Protein AF-A0A553NCR7-F1 (afdb_monomer)

Mean predicted aligned error: 20.55 Å

Solvent-accessible surface area (backbone atoms only — not comparable to full-atom values): 18191 Å² total; per-residue (Å²): 134,81,72,68,67,73,60,55,67,66,59,50,31,53,51,47,42,66,76,36,80,92,49,88,59,53,68,59,58,48,68,60,38,48,31,70,62,47,45,53,48,54,52,53,54,40,43,76,71,70,46,59,83,68,54,51,49,57,71,64,75,78,46,48,85,83,62,73,80,59,93,59,63,79,78,42,62,89,47,40,44,54,55,36,50,43,54,49,50,33,53,48,48,53,66,78,42,71,88,56,87,77,77,71,53,68,53,63,39,67,62,35,46,34,73,57,52,46,38,55,51,25,40,54,50,53,52,51,51,53,52,56,73,44,40,63,61,52,48,52,53,50,51,51,52,49,54,51,51,50,51,52,51,52,52,50,53,50,52,51,50,51,52,52,53,51,53,51,53,52,52,52,50,53,51,50,51,52,52,52,58,56,49,72,72,39,76,75,44,61,58,54,49,50,53,51,50,51,53,47,46,54,54,48,51,54,47,50,52,50,51,51,51,49,51,49,52,50,50,54,47,51,50,51,50,48,51,49,50,54,50,49,58,54,47,60,70,53,61,79,72,68,76,79,60,65,64,50,52,55,48,49,52,50,55,46,50,52,50,49,49,52,50,51,50,50,50,50,52,51,50,49,51,51,51,52,50,52,52,51,53,49,50,50,51,52,51,50,52,52,50,51,52,52,51,52,54,51,55,52,50,53,51,53,50,50,51,51,52,50,52,53,50,51,54,50,52,52,52,53,52,50,55,54,61,75,72,111

Foldseek 3Di:
DDQLDFDDLVVLQVVLCVQVVPDHDDSCCLQPNALVSLLVSLLSLLVVVVDDPCLQPQPDVVQPPPRPVDPCVVVCNVPRSLVSSQVSLQVVCCVLPPPDPDGGDSCCRHPNDSVNSSSSSSSSVVSVVVVVVCVVVVVVVVVVVVVVVVVVVVVVVVVVVVVVVVVVVVVVVVVVVVVVVVLVPDPVVVVVVVVVVVVVVVVVVVVVVVVVVVVVVVVVVVVVVVVVVVVVVVVVVVVVPDDPPVVVVVVVVVVVVVVVVVVVVVVVVVVVVVVVVVVVVVVVVVVVVVVVVVVVVVVVVVVVVVVVVVVVVVVVVVVVVVVVVVVD

Secondary structure (DSSP, 8-state):
-PPPPPPPHHHHHHHHHHH-TT----HHHHHS--HHHHHHHHHHHHHHTT--GGGGS-THHHHHHHHS--S-GGGTHHHHHHHHHHHHHHHHHHHHSTT-S----THHHHS--HHHHHHHHHHHHHHHHHHHHTHHHHHHHHHHHHHHHHHHHHHHHHHHHHHHHHHHHHHHHHHHHHHHHHHTTSTTHHHHHHHHHHHHHHHHHHHHHHHHHHHHHHHHHHHHHHHHHHHHHHHHHHHTSS-SSHHHHHHHHHHHHHHHHHHHHHHHHHHHHHHHHHHHHHHHHHHHHHHHHHHHHHHHHHHHHHHHHHHHHHHHHHHHHHHHHTT-

InterPro domains:
  IPR005549 Kinetochore protein Nuf2, N-terminal [PF03800] (3-128)
  IPR038275 Nuf2, N-terminal domain superfamily [G3DSA:1.10.418.60] (2-166)

Structure (mmCIF, N/CA/C/O backbone):
data_AF-A0A553NCR7-F1
#
_entry.id   AF-A0A553NCR7-F1
#
loop_
_atom_site.group_PDB
_atom_site.id
_atom_site.type_symbol
_atom_site.label_atom_id
_atom_site.label_alt_id
_atom_site.label_comp_id
_atom_site.label_asym_id
_atom_site.label_entity_id
_atom_site.label_seq_id
_atom_site.pdbx_PDB_ins_code
_atom_site.Cartn_x
_atom_site.Cartn_y
_atom_site.Cartn_z
_atom_site.occupancy
_atom_site.B_iso_or_equiv
_atom_site.auth_seq_id
_atom_site.auth_comp_id
_atom_site.auth_asym_id
_atom_site.auth_atom_id
_atom_site.pdbx_PDB_model_num
ATOM 1 N N . MET A 1 1 ? 28.490 -11.401 -6.587 1.00 46.72 1 MET A N 1
ATOM 2 C CA . MET A 1 1 ? 27.658 -10.185 -6.481 1.00 46.72 1 MET A CA 1
ATOM 3 C C . MET A 1 1 ? 26.894 -10.101 -7.778 1.00 46.72 1 MET A C 1
ATOM 5 O O . MET A 1 1 ? 27.532 -9.953 -8.812 1.00 46.72 1 MET A O 1
ATOM 9 N N . GLU A 1 2 ? 25.599 -10.388 -7.722 1.00 52.03 2 GLU A N 1
ATOM 10 C CA . GLU A 1 2 ? 24.787 -10.710 -8.896 1.00 52.03 2 GLU A CA 1
ATOM 11 C C . GLU A 1 2 ? 24.479 -9.454 -9.712 1.00 52.03 2 GLU A C 1
ATOM 13 O O . GLU A 1 2 ? 23.977 -8.458 -9.193 1.00 52.03 2 GLU A O 1
ATOM 18 N N . GLU A 1 3 ? 24.838 -9.495 -10.994 1.00 66.19 3 GLU A N 1
ATOM 19 C CA . GLU A 1 3 ? 24.360 -8.532 -11.981 1.00 66.19 3 GLU A CA 1
ATOM 20 C C . GLU A 1 3 ? 22.839 -8.668 -12.113 1.00 66.19 3 GLU A C 1
ATOM 22 O O . GLU A 1 3 ? 22.298 -9.768 -11.990 1.00 66.19 3 GLU A O 1
ATOM 27 N N . VAL A 1 4 ? 22.144 -7.556 -12.378 1.00 69.62 4 VAL A N 1
ATOM 28 C CA . VAL A 1 4 ? 20.701 -7.571 -12.658 1.00 69.62 4 VAL A CA 1
ATOM 29 C C . VAL A 1 4 ? 20.426 -8.598 -13.769 1.00 69.62 4 VAL A C 1
ATOM 31 O O . VAL A 1 4 ? 20.990 -8.441 -14.858 1.00 69.62 4 VAL A O 1
ATOM 34 N N . PRO A 1 5 ? 19.593 -9.633 -13.529 1.00 78.38 5 PRO A N 1
ATOM 35 C CA . PRO A 1 5 ? 19.350 -10.682 -14.510 1.00 78.38 5 PRO A CA 1
ATOM 36 C C . PRO A 1 5 ? 18.798 -10.086 -15.802 1.00 78.38 5 PRO A C 1
ATOM 38 O O . PRO A 1 5 ? 17.763 -9.416 -15.787 1.00 78.38 5 PRO A O 1
ATOM 41 N N . LEU A 1 6 ? 19.493 -10.316 -16.915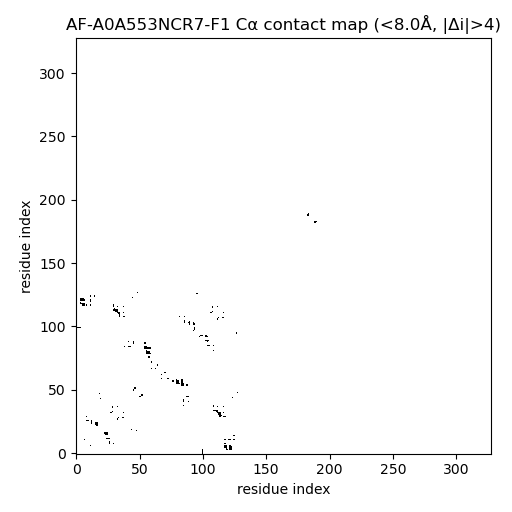 1.00 86.75 6 LEU A N 1
ATOM 42 C CA . LEU A 1 6 ? 19.081 -9.798 -18.212 1.00 86.75 6 LEU A CA 1
ATOM 43 C C . LEU A 1 6 ? 17.925 -10.637 -18.762 1.00 86.75 6 LEU A C 1
ATOM 45 O O . LEU A 1 6 ? 18.052 -11.848 -18.939 1.00 86.75 6 LEU A O 1
ATOM 49 N N . VAL A 1 7 ? 16.813 -9.975 -19.060 1.00 90.31 7 VAL A N 1
ATOM 50 C CA . VAL A 1 7 ? 15.615 -10.602 -19.619 1.00 90.31 7 VAL A CA 1
ATOM 51 C C . VAL A 1 7 ? 15.665 -10.539 -21.151 1.00 90.31 7 VAL A C 1
ATOM 53 O O . VAL A 1 7 ? 16.300 -9.653 -21.735 1.00 90.31 7 VAL A O 1
ATOM 56 N N . SER A 1 8 ? 15.027 -11.496 -21.832 1.00 94.38 8 SER A N 1
ATOM 57 C CA . SER A 1 8 ? 14.973 -11.481 -23.296 1.00 94.38 8 SER A CA 1
ATOM 58 C C . SER A 1 8 ? 14.207 -10.249 -23.799 1.00 94.38 8 SER A C 1
ATOM 60 O O . SER A 1 8 ? 13.255 -9.794 -23.168 1.00 94.38 8 SER A O 1
ATOM 62 N N . ILE A 1 9 ? 14.587 -9.707 -24.964 1.00 93.94 9 ILE A N 1
ATOM 63 C CA . ILE A 1 9 ? 13.899 -8.535 -25.543 1.00 93.94 9 ILE A CA 1
ATOM 64 C C . ILE A 1 9 ? 12.400 -8.796 -25.711 1.00 93.94 9 ILE A C 1
ATOM 66 O O . ILE A 1 9 ? 11.599 -7.899 -25.482 1.00 93.94 9 ILE A O 1
ATOM 70 N N . ASN A 1 10 ? 12.020 -10.008 -26.122 1.00 95.12 10 ASN A N 1
ATOM 71 C CA . ASN A 1 10 ? 10.618 -10.344 -26.358 1.00 95.12 10 ASN A CA 1
ATOM 72 C C . ASN A 1 10 ? 9.810 -10.275 -25.063 1.00 95.12 10 ASN A C 1
ATOM 74 O O . ASN A 1 10 ? 8.709 -9.736 -25.073 1.00 95.12 10 ASN A O 1
ATOM 78 N N . ASP A 1 11 ? 10.378 -10.766 -23.964 1.00 94.62 11 ASP A N 1
ATOM 79 C CA . ASP A 1 11 ? 9.707 -10.759 -22.666 1.00 94.62 11 ASP A CA 1
ATOM 80 C C . ASP A 1 11 ? 9.659 -9.350 -22.072 1.00 94.62 11 ASP A C 1
ATOM 82 O O . ASP A 1 11 ? 8.681 -9.005 -21.417 1.00 94.62 11 ASP A O 1
ATOM 86 N N . ILE A 1 12 ? 10.683 -8.519 -22.320 1.00 95.19 12 ILE A N 1
ATOM 87 C CA . ILE A 1 12 ? 10.642 -7.097 -21.959 1.00 95.19 12 ILE A CA 1
ATOM 88 C C . ILE A 1 12 ? 9.512 -6.406 -22.722 1.00 95.19 12 ILE A C 1
ATOM 90 O O . ILE A 1 12 ? 8.704 -5.725 -22.111 1.00 95.19 12 ILE A O 1
ATOM 94 N N . VAL A 1 13 ? 9.423 -6.594 -24.040 1.00 95.25 13 VAL A N 1
ATOM 95 C CA . VAL A 1 13 ? 8.367 -5.977 -24.857 1.00 95.25 13 VAL A CA 1
ATOM 96 C C . VAL A 1 13 ? 6.978 -6.455 -24.435 1.00 95.25 13 VAL A C 1
ATOM 98 O O . VAL A 1 13 ? 6.070 -5.638 -24.325 1.00 95.25 13 VAL A O 1
ATOM 101 N N . GLY A 1 14 ? 6.814 -7.756 -24.180 1.00 94.38 14 GLY A N 1
ATOM 102 C CA . GLY A 1 14 ? 5.560 -8.310 -23.668 1.00 94.38 14 GLY A CA 1
ATOM 103 C C . GLY A 1 14 ? 5.160 -7.666 -22.345 1.00 94.38 14 GLY A C 1
ATOM 104 O O . GLY A 1 14 ? 4.044 -7.181 -22.228 1.00 94.38 14 GLY A O 1
ATOM 105 N N . PHE A 1 15 ? 6.106 -7.572 -21.407 1.00 94.88 15 PHE A N 1
ATOM 106 C CA . PHE A 1 15 ? 5.912 -6.890 -20.130 1.00 94.88 15 PHE A CA 1
ATOM 107 C C . PHE A 1 15 ? 5.515 -5.420 -20.306 1.00 94.88 15 PHE A C 1
ATOM 109 O O . PHE A 1 15 ? 4.521 -4.995 -19.734 1.00 94.88 15 PHE A O 1
ATOM 116 N N . LEU A 1 16 ? 6.254 -4.647 -21.107 1.00 95.25 16 LEU A N 1
ATOM 117 C CA . LEU A 1 16 ? 5.972 -3.221 -21.292 1.00 95.25 16 LEU A CA 1
ATOM 118 C C . LEU A 1 16 ? 4.576 -2.982 -21.868 1.00 95.25 16 LEU A C 1
ATOM 120 O O . LEU A 1 16 ? 3.879 -2.100 -21.391 1.00 95.25 16 LEU A O 1
ATOM 124 N N . ASN A 1 17 ? 4.157 -3.788 -22.845 1.00 94.12 17 ASN A N 1
ATOM 125 C CA . ASN A 1 17 ? 2.828 -3.673 -23.449 1.00 94.12 17 ASN A CA 1
ATOM 126 C C . ASN A 1 17 ? 1.697 -4.175 -22.543 1.00 94.12 17 ASN A C 1
ATOM 128 O O . ASN A 1 17 ? 0.544 -3.839 -22.781 1.00 94.12 17 ASN A O 1
ATOM 132 N N . GLU A 1 18 ? 2.008 -5.008 -21.550 1.00 91.88 18 GLU A N 1
ATOM 133 C CA . GLU A 1 18 ? 1.042 -5.460 -20.549 1.00 91.88 18 GLU A CA 1
ATOM 134 C C . GLU A 1 18 ? 0.767 -4.366 -19.516 1.00 91.88 18 GLU A C 1
ATOM 136 O O . GLU A 1 18 ? -0.384 -4.153 -19.158 1.00 91.88 18 GLU A O 1
ATOM 141 N N . ILE A 1 19 ? 1.808 -3.668 -19.050 1.00 91.69 19 ILE A N 1
ATOM 142 C CA . ILE A 1 19 ? 1.660 -2.684 -17.967 1.00 91.69 19 ILE A CA 1
ATOM 143 C C . ILE A 1 19 ? 1.441 -1.249 -18.461 1.00 91.69 19 ILE A C 1
ATOM 145 O O . ILE A 1 19 ? 0.921 -0.428 -17.717 1.00 91.69 19 ILE A O 1
ATOM 149 N N . LEU A 1 20 ? 1.840 -0.920 -19.694 1.00 90.19 20 LEU A N 1
ATOM 150 C CA . LEU A 1 20 ? 1.666 0.410 -20.286 1.00 90.19 20 LEU A CA 1
ATOM 151 C C . LEU A 1 20 ? 0.566 0.364 -21.353 1.00 90.19 20 LEU A C 1
ATOM 153 O O . LEU A 1 20 ? 0.846 0.482 -22.543 1.00 90.19 20 LEU A O 1
ATOM 157 N N . GLU A 1 21 ? -0.687 0.184 -20.926 1.00 80.44 21 GLU A N 1
ATOM 158 C CA . GLU A 1 21 ? -1.840 -0.054 -21.817 1.00 80.44 21 GLU A CA 1
ATOM 159 C C . GLU A 1 21 ? -2.020 1.018 -22.914 1.00 80.44 21 GLU A C 1
ATOM 161 O O . GLU A 1 21 ? -2.457 0.708 -24.024 1.00 80.44 21 GLU A O 1
ATOM 166 N N . ASP A 1 22 ? -1.629 2.264 -22.632 1.00 83.75 22 ASP A N 1
ATOM 167 C CA . ASP A 1 22 ? -1.772 3.402 -23.549 1.00 83.75 22 ASP A CA 1
ATOM 168 C C . ASP A 1 22 ? -0.613 3.556 -24.554 1.00 83.75 22 ASP A C 1
ATOM 170 O O . ASP A 1 22 ? -0.695 4.370 -25.475 1.00 83.75 22 ASP A O 1
ATOM 174 N N . GLU A 1 23 ? 0.486 2.811 -24.395 1.00 84.69 23 GLU A N 1
ATOM 175 C CA . GLU A 1 23 ? 1.726 3.013 -25.152 1.00 84.69 23 GLU A CA 1
ATOM 176 C C . GLU A 1 23 ? 2.325 1.694 -25.642 1.00 84.69 23 GLU A C 1
ATOM 178 O O . GLU A 1 23 ? 2.887 0.910 -24.880 1.00 84.69 23 GLU A O 1
ATOM 183 N N . SER A 1 24 ? 2.304 1.472 -26.958 1.00 89.12 24 SER A N 1
ATOM 184 C CA . SER A 1 24 ? 2.892 0.263 -27.536 1.00 89.12 24 SER A CA 1
ATOM 185 C C . SER A 1 24 ? 4.411 0.383 -27.681 1.00 89.12 24 SER A C 1
ATOM 187 O O . SER A 1 24 ? 4.909 1.225 -28.431 1.00 89.12 24 SER A O 1
ATOM 189 N N . PHE A 1 25 ? 5.162 -0.499 -27.034 1.00 92.62 25 PHE A N 1
ATOM 190 C CA . PHE A 1 25 ? 6.598 -0.666 -27.217 1.00 92.62 25 PHE A CA 1
ATOM 191 C C . PHE A 1 25 ? 6.909 -1.803 -28.185 1.00 92.62 25 PHE A C 1
ATOM 193 O O . PHE A 1 25 ? 6.337 -2.895 -28.148 1.00 92.62 25 PHE A O 1
ATOM 200 N N . SER A 1 26 ? 7.868 -1.543 -29.062 1.00 93.88 26 SER A N 1
ATOM 201 C CA . SER A 1 26 ? 8.374 -2.476 -30.056 1.00 93.88 26 SER A CA 1
ATOM 202 C C . SER A 1 26 ? 9.777 -2.961 -29.689 1.00 93.88 26 SER A C 1
ATOM 204 O O . SER A 1 26 ? 10.483 -2.382 -28.862 1.00 93.88 26 SER A O 1
ATOM 206 N N . LYS A 1 27 ? 10.243 -4.024 -30.354 1.00 95.19 27 LYS A N 1
ATOM 207 C CA . LYS A 1 27 ? 11.635 -4.482 -30.195 1.00 95.19 27 LYS A CA 1
ATOM 208 C C . LYS A 1 27 ? 12.631 -3.413 -30.647 1.00 95.19 27 LYS A C 1
ATOM 210 O O . LYS A 1 27 ? 13.703 -3.308 -30.056 1.00 95.19 27 LYS A O 1
ATOM 215 N N . THR A 1 28 ? 12.271 -2.636 -31.670 1.00 94.62 28 THR A N 1
ATOM 216 C CA . THR A 1 28 ? 13.109 -1.571 -32.229 1.00 94.62 28 THR A CA 1
ATOM 217 C C . THR A 1 28 ? 13.384 -0.466 -31.221 1.00 94.62 28 THR A C 1
ATOM 219 O O . THR A 1 28 ? 14.522 -0.014 -31.149 1.00 94.62 28 THR A O 1
ATOM 222 N N . ASP A 1 29 ? 12.419 -0.144 -30.357 1.00 94.44 29 ASP A N 1
ATOM 223 C CA . ASP A 1 29 ? 12.589 0.862 -29.297 1.00 94.44 29 ASP A CA 1
ATOM 224 C C . ASP A 1 29 ? 13.657 0.466 -28.264 1.00 94.44 29 ASP A C 1
ATOM 226 O O . ASP A 1 29 ? 14.226 1.317 -27.590 1.00 94.44 29 ASP A O 1
ATOM 230 N N . LEU A 1 30 ? 13.964 -0.831 -28.148 1.00 94.62 30 LEU A N 1
ATOM 231 C CA . LEU A 1 30 ? 14.970 -1.359 -27.221 1.00 94.62 30 LEU A CA 1
ATOM 232 C C . LEU A 1 30 ? 16.285 -1.739 -27.914 1.00 94.62 30 LEU A C 1
ATOM 234 O O . LEU A 1 30 ? 17.332 -1.794 -27.264 1.00 94.62 30 LEU A O 1
ATOM 238 N N . THR A 1 31 ? 16.263 -2.041 -29.216 1.00 95.12 31 THR A N 1
ATOM 239 C CA . THR A 1 31 ? 17.480 -2.310 -30.007 1.00 95.12 31 THR A CA 1
ATOM 240 C C . THR A 1 31 ? 18.119 -1.042 -30.560 1.00 95.12 31 THR A C 1
ATOM 242 O O . THR A 1 31 ? 19.326 -1.017 -30.785 1.00 95.12 31 THR A O 1
ATOM 245 N N . SER A 1 32 ? 17.324 0.005 -30.761 1.00 95.81 32 SER A N 1
ATOM 246 C CA . SER A 1 32 ? 17.738 1.306 -31.287 1.00 95.81 32 SER A CA 1
ATOM 247 C C . SER A 1 32 ? 17.007 2.415 -30.521 1.00 95.81 32 SER A C 1
ATOM 249 O O . SER A 1 32 ? 16.154 3.093 -31.092 1.00 95.81 32 SER A O 1
ATOM 251 N N . PRO A 1 33 ? 17.283 2.551 -29.212 1.00 96.19 33 PRO A N 1
ATOM 252 C CA . PRO A 1 33 ? 16.551 3.472 -28.354 1.00 96.19 33 PRO A CA 1
ATOM 253 C C . PRO A 1 33 ? 16.781 4.932 -28.753 1.00 96.19 33 PRO A C 1
ATOM 255 O O . PRO A 1 33 ? 17.906 5.344 -29.031 1.00 96.19 33 PRO A O 1
ATOM 258 N N . THR A 1 34 ? 15.711 5.724 -28.734 1.00 96.25 34 THR A N 1
ATOM 259 C CA . THR A 1 34 ? 15.776 7.185 -28.846 1.00 96.25 34 THR A CA 1
ATOM 260 C C . THR A 1 34 ? 15.591 7.815 -27.469 1.00 96.25 34 THR A C 1
ATOM 262 O O . THR A 1 34 ? 14.897 7.259 -26.615 1.00 96.25 34 THR A O 1
ATOM 265 N N . ALA A 1 35 ? 16.203 8.980 -27.248 1.00 94.19 35 ALA A N 1
ATOM 266 C CA . ALA A 1 35 ? 16.133 9.698 -25.975 1.00 94.19 35 ALA A CA 1
ATOM 267 C C . ALA A 1 35 ? 14.681 9.921 -25.520 1.00 94.19 35 ALA A C 1
ATOM 269 O O . ALA A 1 35 ? 14.298 9.502 -24.433 1.00 94.19 35 ALA A O 1
ATOM 270 N N . GLU A 1 36 ? 13.850 10.476 -26.405 1.00 93.00 36 GLU A N 1
ATOM 271 C CA . GLU A 1 36 ? 12.426 10.735 -26.161 1.00 93.00 36 GLU A CA 1
ATOM 272 C C . GLU A 1 36 ? 11.671 9.467 -25.734 1.00 93.00 36 GLU A C 1
ATOM 274 O O . GLU A 1 36 ? 10.974 9.457 -24.716 1.00 93.00 36 GLU A O 1
ATOM 279 N N . ARG A 1 37 ? 11.864 8.355 -26.460 1.00 94.25 37 ARG A N 1
ATOM 280 C CA . ARG A 1 37 ? 11.153 7.103 -26.172 1.00 94.25 37 ARG A CA 1
ATOM 281 C C . ARG A 1 37 ? 11.576 6.503 -24.834 1.00 94.25 37 ARG A C 1
ATOM 283 O O . ARG A 1 37 ? 10.733 5.980 -24.107 1.00 94.25 37 ARG A O 1
ATOM 290 N N . ILE A 1 38 ? 12.862 6.581 -24.494 1.00 95.44 38 ILE A N 1
ATOM 291 C CA . ILE A 1 38 ? 13.399 6.029 -23.245 1.00 95.44 38 ILE A CA 1
ATOM 292 C C . ILE A 1 38 ? 13.062 6.893 -22.031 1.00 95.44 38 ILE A C 1
ATOM 294 O O . ILE A 1 38 ? 12.751 6.352 -20.970 1.00 95.44 38 ILE A O 1
ATOM 298 N N . GLN A 1 39 ? 13.052 8.216 -22.176 1.00 93.62 39 GLN A N 1
ATOM 299 C CA . GLN A 1 39 ? 12.597 9.115 -21.117 1.00 93.62 39 GLN A CA 1
ATOM 300 C C . GLN A 1 39 ? 11.127 8.860 -20.779 1.00 93.62 39 GLN A C 1
ATOM 302 O O . GLN A 1 39 ? 10.791 8.663 -19.611 1.00 93.62 39 GLN A O 1
ATOM 307 N N . MET A 1 40 ? 10.270 8.760 -21.801 1.00 92.44 40 MET A N 1
ATOM 308 C CA . MET A 1 40 ? 8.860 8.417 -21.623 1.00 92.44 40 MET A CA 1
ATOM 309 C C . MET A 1 40 ? 8.691 7.046 -20.955 1.00 92.44 40 MET A C 1
ATOM 311 O O . MET A 1 40 ? 7.907 6.911 -20.017 1.00 92.44 40 MET A O 1
ATOM 315 N N . LEU A 1 41 ? 9.456 6.042 -21.398 1.00 95.31 41 LEU A N 1
ATOM 316 C CA . LEU A 1 41 ? 9.445 4.699 -20.820 1.00 95.31 41 LEU A CA 1
ATOM 317 C C . LEU A 1 41 ? 9.754 4.717 -19.320 1.00 95.31 41 LEU A C 1
ATOM 319 O O . LEU A 1 41 ? 8.981 4.180 -18.529 1.00 95.31 41 LEU A O 1
ATOM 323 N N . TYR A 1 42 ? 10.871 5.327 -18.916 1.00 95.12 42 TYR A N 1
ATOM 324 C CA . TYR A 1 42 ? 11.250 5.362 -17.504 1.00 95.12 42 TYR A CA 1
ATOM 325 C C . TYR A 1 42 ? 10.270 6.169 -16.665 1.00 95.12 42 TYR A C 1
ATOM 327 O O . TYR A 1 42 ? 9.934 5.743 -15.564 1.00 95.12 42 TYR A O 1
ATOM 335 N N . PHE A 1 43 ? 9.772 7.291 -17.185 1.00 92.94 43 PHE A N 1
ATOM 336 C CA . PHE A 1 43 ? 8.753 8.069 -16.496 1.00 92.94 43 PHE A CA 1
ATOM 337 C C . PHE A 1 43 ? 7.496 7.232 -16.228 1.00 92.94 43 PHE A C 1
ATOM 339 O O . PHE A 1 43 ? 7.050 7.146 -15.086 1.00 92.94 43 PHE A O 1
ATOM 346 N N . LYS A 1 44 ? 6.970 6.548 -17.250 1.00 92.50 44 LYS A N 1
ATOM 347 C CA . LYS A 1 44 ? 5.787 5.688 -17.120 1.00 92.50 44 LYS A CA 1
ATOM 348 C C . LYS A 1 44 ? 6.016 4.530 -16.148 1.00 92.50 44 LYS A C 1
ATOM 350 O O . LYS A 1 44 ? 5.188 4.305 -15.276 1.00 92.50 44 LYS A O 1
ATOM 355 N N . LEU A 1 45 ? 7.164 3.857 -16.226 1.00 94.06 45 LEU A N 1
ATOM 356 C CA . LEU A 1 45 ? 7.516 2.795 -15.277 1.00 94.06 45 LEU A CA 1
ATOM 357 C C . LEU A 1 45 ? 7.607 3.304 -13.833 1.00 94.06 45 LEU A C 1
ATOM 359 O O . LEU A 1 45 ? 7.169 2.622 -12.913 1.00 94.06 45 LEU A O 1
ATOM 363 N N . LEU A 1 46 ? 8.150 4.504 -13.612 1.00 93.00 46 LEU A N 1
ATOM 364 C CA . LEU A 1 46 ? 8.185 5.101 -12.277 1.00 93.00 46 LEU A CA 1
ATOM 365 C C . LEU A 1 46 ? 6.773 5.391 -11.752 1.00 93.00 46 LEU A C 1
ATOM 367 O O . LEU A 1 46 ? 6.514 5.130 -10.578 1.00 93.00 46 LEU A O 1
ATOM 371 N N . LEU A 1 47 ? 5.854 5.880 -12.591 1.00 90.94 47 LEU A N 1
ATOM 372 C CA . LEU A 1 47 ? 4.454 6.064 -12.184 1.00 90.94 47 LEU A CA 1
ATOM 373 C C . LEU A 1 47 ? 3.818 4.741 -11.742 1.00 90.94 47 LEU A C 1
ATOM 375 O O . LEU A 1 47 ? 3.220 4.687 -10.667 1.00 90.94 47 LEU A O 1
ATOM 379 N N . GLU A 1 48 ? 4.039 3.663 -12.499 1.00 89.50 48 GLU A N 1
ATOM 380 C CA . GLU A 1 48 ? 3.575 2.315 -12.134 1.00 89.50 48 GLU A CA 1
ATOM 381 C C . GLU A 1 48 ? 4.158 1.826 -10.798 1.00 89.50 48 GLU A C 1
ATOM 383 O O . GLU A 1 48 ? 3.517 1.086 -10.054 1.00 89.50 48 GLU A O 1
ATOM 388 N N . PHE A 1 49 ? 5.359 2.278 -10.430 1.00 89.50 49 PHE A N 1
ATOM 389 C CA . PHE A 1 49 ? 5.980 1.963 -9.137 1.00 89.50 49 PHE A CA 1
ATOM 390 C C . PHE A 1 49 ? 5.566 2.912 -8.002 1.00 89.50 49 PHE A C 1
ATOM 392 O O . PHE A 1 49 ? 6.164 2.882 -6.924 1.00 89.50 49 PHE A O 1
ATOM 399 N N . GLY A 1 50 ? 4.540 3.740 -8.215 1.00 86.81 50 GLY A N 1
ATOM 400 C CA . GLY A 1 50 ? 3.954 4.612 -7.197 1.00 86.81 50 GLY A CA 1
ATOM 401 C C . GLY A 1 50 ? 4.622 5.980 -7.065 1.00 86.81 50 GLY A C 1
ATOM 402 O O . GLY A 1 50 ? 4.328 6.710 -6.114 1.00 86.81 50 GLY A O 1
ATOM 403 N N . PHE A 1 51 ? 5.504 6.361 -7.995 1.00 88.75 51 PHE A N 1
ATOM 404 C CA . PHE A 1 51 ? 5.931 7.754 -8.090 1.00 88.75 51 PHE A CA 1
ATOM 405 C C . PHE A 1 51 ? 4.788 8.612 -8.639 1.00 88.75 51 PHE A C 1
ATOM 407 O O . PHE A 1 51 ? 3.913 8.152 -9.364 1.00 88.75 51 PHE A O 1
ATOM 414 N N . THR A 1 52 ? 4.775 9.889 -8.269 1.00 85.12 52 THR A N 1
ATOM 415 C CA . THR A 1 52 ? 3.711 10.810 -8.686 1.00 85.12 52 THR A CA 1
ATOM 416 C C . THR A 1 52 ? 4.123 11.555 -9.950 1.00 85.12 52 THR A C 1
ATOM 418 O O . THR A 1 52 ? 5.301 11.874 -10.100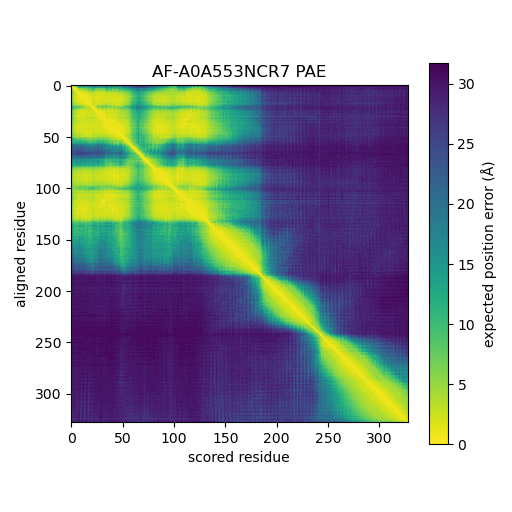 1.00 85.12 52 THR A O 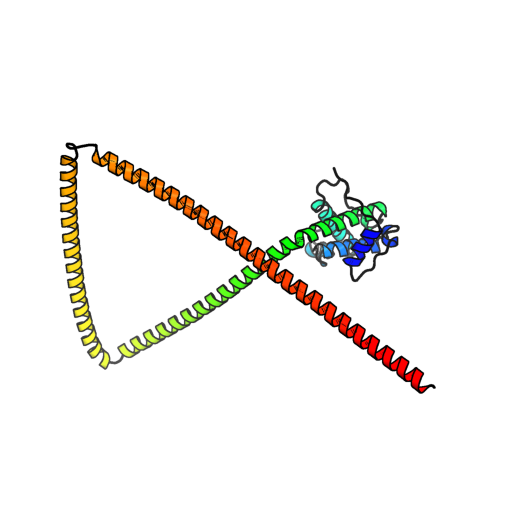1
ATOM 421 N N . GLU A 1 53 ? 3.167 11.978 -10.778 1.00 80.94 53 GLU A N 1
ATOM 422 C CA . GLU A 1 53 ? 3.437 12.871 -11.922 1.00 80.94 53 GLU A CA 1
ATOM 423 C C . GLU A 1 53 ? 4.120 14.181 -11.509 1.00 80.94 53 GLU A C 1
ATOM 425 O O . GLU A 1 53 ? 4.870 14.774 -12.282 1.00 80.94 53 GLU A O 1
ATOM 430 N N . LYS A 1 54 ? 3.942 14.596 -10.246 1.00 78.00 54 LYS A N 1
ATOM 431 C CA . LYS A 1 54 ? 4.611 15.771 -9.682 1.00 78.00 54 LYS A CA 1
ATOM 432 C C . LYS A 1 54 ? 6.122 15.613 -9.557 1.00 78.00 54 LYS A C 1
ATOM 434 O O . LYS A 1 54 ? 6.788 16.575 -9.206 1.00 78.00 54 LYS A O 1
ATOM 439 N N . ILE A 1 55 ? 6.675 14.435 -9.838 1.00 74.75 55 ILE A N 1
ATOM 440 C CA . ILE A 1 55 ? 8.122 14.245 -9.863 1.00 74.75 55 ILE A CA 1
ATOM 441 C C . ILE A 1 55 ? 8.790 15.132 -10.907 1.00 74.75 55 ILE A C 1
ATOM 443 O O . ILE A 1 55 ? 9.882 15.610 -10.653 1.00 74.75 55 ILE A O 1
ATOM 447 N N . LEU A 1 56 ? 8.105 15.404 -12.024 1.00 68.62 56 LEU A N 1
ATOM 448 C CA . LEU A 1 56 ? 8.578 16.302 -13.076 1.00 68.62 56 LEU A CA 1
ATOM 449 C C . LEU A 1 56 ? 8.278 17.778 -12.781 1.00 68.62 56 LEU A C 1
ATOM 451 O O . LEU A 1 56 ? 8.567 18.627 -13.621 1.00 68.62 56 LEU A O 1
ATOM 455 N N . GLN A 1 57 ? 7.669 18.108 -11.632 1.00 68.19 57 GLN A N 1
ATOM 456 C CA . GLN A 1 57 ? 7.474 19.510 -11.275 1.00 68.19 57 GLN A CA 1
ATOM 457 C C . GLN A 1 57 ? 8.830 20.151 -10.964 1.00 68.19 57 GLN A C 1
ATOM 459 O O . GLN A 1 57 ? 9.637 19.542 -10.256 1.00 68.19 57 GLN A O 1
ATOM 464 N N . PRO A 1 58 ? 9.076 21.380 -11.448 1.00 61.16 58 PRO A N 1
ATOM 465 C CA . PRO A 1 58 ? 10.329 22.072 -11.205 1.00 61.16 58 PRO A CA 1
ATOM 466 C C . PRO A 1 58 ? 10.616 22.162 -9.704 1.00 61.16 58 PRO A C 1
ATOM 468 O O . PRO A 1 58 ? 9.857 22.751 -8.929 1.00 61.16 58 PRO A O 1
ATOM 471 N N . VAL A 1 59 ? 11.753 21.608 -9.281 1.00 58.31 59 VAL A N 1
ATOM 472 C CA . VAL A 1 59 ? 12.252 21.747 -7.900 1.00 58.31 59 VAL A CA 1
ATOM 473 C C . VAL A 1 59 ? 12.496 23.229 -7.568 1.00 58.31 59 VAL A C 1
ATOM 475 O O . VAL A 1 59 ? 12.361 23.654 -6.419 1.00 58.31 59 VAL A O 1
ATOM 478 N N . LEU A 1 60 ? 12.796 24.034 -8.593 1.00 54.44 60 LEU A N 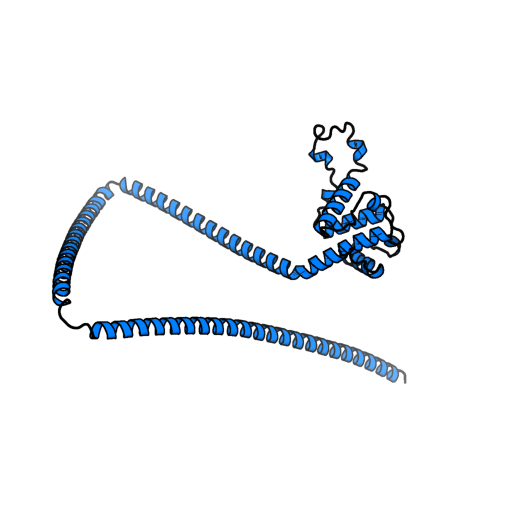1
ATOM 479 C CA . LEU A 1 60 ? 13.084 25.464 -8.497 1.00 54.44 60 LEU A CA 1
ATOM 480 C C . LEU A 1 60 ? 11.884 26.303 -8.026 1.00 54.44 60 LEU A C 1
ATOM 482 O O . LEU A 1 60 ? 12.094 27.289 -7.317 1.00 54.44 60 LEU A O 1
ATOM 486 N N . ASP A 1 61 ? 10.646 25.878 -8.299 1.00 55.28 61 ASP A N 1
ATOM 487 C CA . ASP A 1 61 ? 9.444 26.603 -7.856 1.00 55.28 61 ASP A CA 1
ATOM 488 C C . ASP A 1 61 ? 9.299 26.613 -6.323 1.00 55.28 61 ASP A C 1
ATOM 490 O O . ASP A 1 61 ? 8.699 27.524 -5.751 1.00 55.28 61 ASP A O 1
ATOM 494 N N . HIS A 1 62 ? 9.886 25.628 -5.632 1.00 54.28 62 HIS A N 1
ATOM 495 C CA . HIS A 1 62 ? 9.798 25.487 -4.175 1.00 54.28 62 HIS A CA 1
ATOM 496 C C . HIS A 1 62 ? 10.919 26.218 -3.421 1.00 54.28 62 HIS A C 1
ATOM 498 O O . HIS A 1 62 ? 10.785 26.479 -2.225 1.00 54.28 62 HIS A O 1
ATOM 504 N N . LEU A 1 63 ? 12.024 26.549 -4.096 1.00 55.81 63 LEU A N 1
ATOM 505 C CA . LEU A 1 63 ? 13.198 27.182 -3.479 1.00 55.81 63 LEU A CA 1
ATOM 506 C C . LEU A 1 63 ? 13.160 28.716 -3.550 1.00 55.81 63 LEU A C 1
ATOM 508 O O . LEU A 1 63 ? 13.915 29.385 -2.838 1.00 55.81 63 LEU A O 1
ATOM 512 N N . GLY A 1 64 ? 12.256 29.276 -4.360 1.00 53.38 64 GLY A N 1
ATOM 513 C CA . GLY A 1 64 ? 12.128 30.712 -4.584 1.00 53.38 64 GLY A CA 1
ATOM 514 C C . GLY A 1 64 ? 13.397 31.355 -5.178 1.00 53.38 64 GLY A C 1
ATOM 515 O O . GLY A 1 64 ? 14.455 30.730 -5.266 1.00 53.38 64 GLY A O 1
ATOM 516 N N . PRO A 1 65 ? 13.348 32.650 -5.538 1.00 53.19 65 PRO A N 1
ATOM 517 C CA . PRO A 1 65 ? 14.495 33.356 -6.123 1.00 53.19 65 PRO A CA 1
ATOM 518 C C . PRO A 1 65 ? 15.715 33.473 -5.187 1.00 53.19 65 PRO A C 1
ATOM 520 O O . PRO A 1 65 ? 16.790 33.884 -5.611 1.00 53.19 65 PRO A O 1
ATOM 523 N N . GLN A 1 66 ? 15.555 33.152 -3.900 1.00 53.47 66 GLN A N 1
ATOM 524 C CA . GLN A 1 66 ? 16.571 33.334 -2.859 1.00 53.47 66 GLN A CA 1
ATOM 525 C C . GLN A 1 66 ? 17.370 32.047 -2.566 1.00 53.47 66 GLN A C 1
ATOM 527 O O . GLN A 1 66 ? 18.415 32.127 -1.927 1.00 53.47 66 GLN A O 1
ATOM 532 N N . GLY A 1 67 ? 16.898 30.867 -3.000 1.00 54.50 67 GLY A N 1
ATOM 533 C CA . GLY A 1 67 ? 17.461 29.574 -2.588 1.00 54.50 67 GLY A CA 1
ATOM 534 C C . GLY A 1 67 ? 18.524 28.974 -3.514 1.00 54.50 67 GLY A C 1
ATOM 535 O O . GLY A 1 67 ? 19.353 28.195 -3.052 1.00 54.50 67 GLY A O 1
ATOM 536 N N . THR A 1 68 ? 18.526 29.316 -4.805 1.00 59.41 68 THR A N 1
ATOM 537 C CA . THR A 1 68 ? 19.357 28.621 -5.813 1.00 59.41 68 THR A CA 1
ATOM 538 C C . THR A 1 68 ? 20.510 29.471 -6.345 1.00 59.41 68 THR A C 1
ATOM 540 O O . THR A 1 68 ? 21.447 28.933 -6.927 1.00 59.41 68 THR A O 1
ATOM 543 N N . GLY A 1 69 ? 20.476 30.796 -6.147 1.00 60.25 69 GLY A N 1
ATOM 544 C CA . GLY A 1 69 ? 21.468 31.723 -6.711 1.00 60.25 69 GLY A CA 1
ATOM 545 C C . GLY A 1 69 ? 21.433 31.822 -8.244 1.00 60.25 69 GLY A C 1
ATOM 546 O O . GLY A 1 69 ? 22.314 32.444 -8.837 1.00 60.25 69 GLY A O 1
ATOM 547 N N . ILE A 1 70 ? 20.427 31.222 -8.889 1.00 63.97 70 ILE A N 1
ATOM 548 C CA . ILE A 1 70 ? 20.270 31.185 -10.343 1.00 63.97 70 ILE A CA 1
ATOM 549 C C . ILE A 1 70 ? 19.465 32.414 -10.765 1.00 63.97 70 ILE A C 1
ATOM 551 O O . ILE A 1 70 ? 18.300 32.557 -10.411 1.00 63.97 70 ILE A O 1
ATOM 555 N N . GLN A 1 71 ? 20.104 33.319 -11.510 1.00 60.50 71 GLN A N 1
ATOM 556 C CA . GLN A 1 71 ? 19.518 34.606 -11.914 1.00 60.50 71 GLN A CA 1
ATOM 557 C C . GLN A 1 71 ? 18.499 34.489 -13.062 1.00 60.50 71 GLN A C 1
ATOM 559 O O . GLN A 1 71 ? 17.729 35.420 -13.269 1.00 60.50 71 GLN A O 1
ATOM 564 N N . HIS A 1 72 ? 18.493 33.353 -13.768 1.00 68.62 72 HIS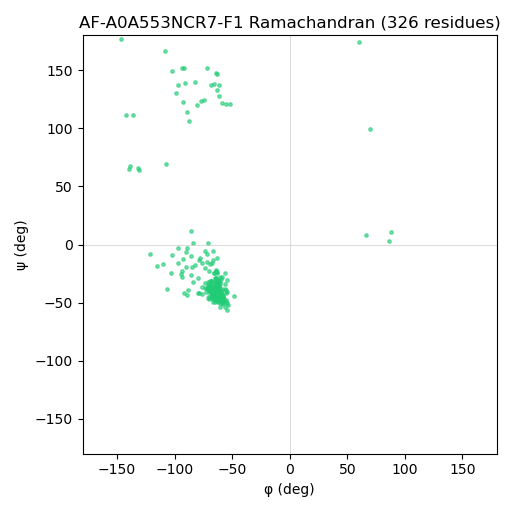 A N 1
ATOM 565 C CA . HIS A 1 72 ? 17.651 33.072 -14.934 1.00 68.62 72 HIS A CA 1
ATOM 566 C C . HIS A 1 72 ? 17.109 31.636 -14.884 1.00 68.62 72 HIS A C 1
ATOM 568 O O . HIS A 1 72 ? 17.533 30.773 -15.656 1.00 68.62 72 HIS A O 1
ATOM 574 N N . SER A 1 73 ? 16.228 31.338 -13.926 1.00 65.25 73 SER A N 1
ATOM 575 C CA . SER A 1 73 ? 15.643 29.996 -13.768 1.00 65.25 73 SER A CA 1
ATOM 576 C C . SER A 1 73 ? 14.786 29.577 -14.968 1.00 65.25 73 SER A C 1
ATOM 578 O O . SER A 1 73 ? 14.625 28.392 -15.226 1.00 65.25 73 SER A O 1
ATOM 580 N N . GLU A 1 74 ? 14.285 30.540 -15.742 1.00 68.56 74 GLU A N 1
ATOM 581 C CA . GLU A 1 74 ? 13.572 30.322 -17.001 1.00 68.56 74 GLU A CA 1
ATOM 582 C C . GLU A 1 74 ? 14.398 29.563 -18.051 1.00 68.56 74 GLU A C 1
ATOM 584 O O . GLU A 1 74 ? 13.830 28.836 -18.856 1.00 68.56 74 GLU A O 1
ATOM 589 N N . LEU A 1 75 ? 15.733 29.673 -18.021 1.00 68.31 75 LEU A N 1
ATOM 590 C CA . LEU A 1 75 ? 16.620 28.980 -18.964 1.00 68.31 75 LEU A CA 1
ATOM 591 C C . LEU A 1 75 ? 16.820 27.495 -18.629 1.00 68.31 75 LEU A C 1
ATOM 593 O O . LEU A 1 75 ? 17.389 26.766 -19.436 1.00 68.31 75 LEU A O 1
ATOM 597 N N . LEU A 1 76 ? 16.394 27.062 -17.440 1.00 65.81 76 LEU A N 1
ATOM 598 C CA . LEU A 1 76 ? 16.546 25.688 -16.956 1.00 65.81 76 LEU A CA 1
ATOM 599 C C . LEU A 1 76 ? 15.253 24.875 -17.052 1.00 65.81 76 LEU A C 1
ATOM 601 O O . LEU A 1 76 ? 15.297 23.656 -16.917 1.00 65.81 76 LEU A O 1
ATOM 605 N N . GLN A 1 77 ? 14.122 25.514 -17.368 1.00 66.88 77 GLN A N 1
ATOM 606 C CA . GLN A 1 77 ? 12.824 24.839 -17.498 1.00 66.88 77 GLN A CA 1
ATOM 607 C C . GLN A 1 77 ? 12.867 23.685 -18.512 1.00 66.88 77 GLN A C 1
ATOM 609 O O . GLN A 1 77 ? 12.251 22.637 -18.302 1.00 66.88 77 GLN A O 1
ATOM 614 N N . ASP A 1 78 ? 13.663 23.842 -19.572 1.00 66.19 78 ASP A N 1
ATOM 615 C CA . ASP A 1 78 ? 13.853 22.832 -20.615 1.00 66.19 78 ASP A CA 1
ATOM 616 C C . ASP A 1 78 ? 14.680 21.621 -20.146 1.00 66.19 78 ASP A C 1
ATOM 618 O O . ASP A 1 78 ? 14.671 20.585 -20.802 1.00 66.19 78 ASP A O 1
ATOM 622 N N . THR A 1 79 ? 15.387 21.710 -19.015 1.00 71.00 79 THR A N 1
ATOM 623 C CA . THR A 1 79 ? 16.209 20.623 -18.452 1.00 71.00 79 THR A CA 1
ATOM 624 C C . THR A 1 79 ? 15.702 20.106 -17.107 1.00 71.00 79 THR A C 1
ATOM 626 O O . THR A 1 79 ? 16.025 18.981 -16.731 1.00 71.00 79 THR A O 1
ATOM 629 N N . ASP A 1 80 ? 14.857 20.867 -16.408 1.00 72.19 80 ASP A N 1
ATOM 630 C CA . ASP A 1 80 ? 14.360 20.535 -15.066 1.00 72.19 80 ASP A CA 1
ATOM 631 C C . ASP A 1 80 ? 13.658 19.167 -15.009 1.00 72.19 80 ASP A C 1
ATOM 633 O O . ASP A 1 80 ? 13.825 18.401 -14.057 1.00 72.19 80 ASP A O 1
ATOM 637 N N . HIS A 1 81 ? 12.900 18.822 -16.054 1.00 78.62 81 HIS A N 1
ATOM 638 C CA . HIS A 1 81 ? 12.210 17.535 -16.143 1.00 78.62 81 HIS A CA 1
ATOM 639 C C . HIS A 1 81 ? 13.185 16.353 -16.298 1.00 78.62 81 HIS A C 1
ATOM 641 O O . HIS A 1 81 ? 12.913 15.260 -15.795 1.00 78.62 81 HIS A O 1
ATOM 647 N N . LEU A 1 82 ? 14.333 16.565 -16.952 1.00 84.81 82 LEU A N 1
ATOM 648 C CA . LEU A 1 82 ? 15.385 15.555 -17.076 1.00 84.81 82 LEU A CA 1
ATOM 649 C C . LEU A 1 82 ? 16.086 15.343 -15.740 1.00 84.81 82 LEU A C 1
ATOM 651 O O . LEU A 1 82 ? 16.240 14.197 -15.322 1.00 84.81 82 LEU A O 1
ATOM 655 N N . ASP A 1 83 ? 16.450 16.418 -15.042 1.00 82.81 83 ASP A N 1
ATOM 656 C CA . ASP A 1 83 ? 17.106 16.330 -13.734 1.00 82.81 83 ASP A CA 1
ATOM 657 C C . ASP A 1 83 ? 16.232 15.586 -12.721 1.00 82.81 83 ASP A C 1
ATOM 659 O O . ASP A 1 83 ? 16.690 14.651 -12.053 1.00 82.81 83 ASP A O 1
ATOM 663 N N . ALA A 1 84 ? 14.944 15.925 -12.676 1.00 85.75 84 ALA A N 1
ATOM 664 C CA . ALA A 1 84 ? 13.953 15.210 -11.886 1.00 85.75 84 ALA A CA 1
ATOM 665 C C . ALA A 1 84 ? 13.902 13.710 -12.215 1.00 85.75 84 ALA A C 1
ATOM 667 O O . ALA A 1 84 ? 13.960 12.865 -11.314 1.00 85.75 84 ALA A O 1
ATOM 668 N N . LEU A 1 85 ? 13.822 13.367 -13.504 1.00 88.88 85 LEU A N 1
ATOM 669 C CA . LEU A 1 85 ? 13.738 11.981 -13.958 1.00 88.88 85 LEU A CA 1
ATOM 670 C C . LEU A 1 85 ? 15.012 11.185 -13.629 1.00 88.88 85 LEU A C 1
ATOM 672 O O . LEU A 1 85 ? 14.930 10.018 -13.240 1.00 88.88 85 LEU A O 1
ATOM 676 N N . ILE A 1 86 ? 16.190 11.804 -13.724 1.00 91.44 86 ILE A N 1
ATOM 677 C CA . ILE A 1 86 ? 17.471 11.175 -13.366 1.00 91.44 86 ILE A CA 1
ATOM 678 C C . ILE A 1 86 ? 17.515 10.878 -11.880 1.00 91.44 86 ILE A C 1
ATOM 680 O O . ILE A 1 86 ? 17.828 9.749 -11.500 1.00 91.44 86 ILE A O 1
ATOM 684 N N . VAL A 1 87 ? 17.190 11.867 -11.044 1.00 89.25 87 VAL A N 1
ATOM 685 C CA . VAL A 1 87 ? 17.189 11.713 -9.586 1.00 89.25 87 VAL A CA 1
ATOM 686 C C . VAL A 1 87 ? 16.210 10.616 -9.174 1.00 89.25 87 VAL A C 1
ATOM 688 O O . VAL A 1 87 ? 16.549 9.766 -8.348 1.00 89.25 87 VAL A O 1
ATOM 691 N N . ALA A 1 88 ? 15.030 10.574 -9.794 1.00 91.25 88 ALA A N 1
ATOM 692 C CA . ALA A 1 88 ? 14.032 9.540 -9.562 1.00 91.25 88 ALA A CA 1
ATOM 693 C C . ALA A 1 88 ? 14.540 8.135 -9.910 1.00 91.25 88 ALA A C 1
ATOM 695 O O . ALA A 1 88 ? 14.472 7.223 -9.082 1.00 91.25 88 ALA A O 1
ATOM 696 N N . CYS A 1 89 ? 15.101 7.963 -11.110 1.00 93.00 89 CYS A N 1
ATOM 697 C CA . CYS A 1 89 ? 15.670 6.694 -11.556 1.00 93.00 89 CYS A CA 1
ATOM 698 C C . CYS A 1 89 ? 16.848 6.261 -10.673 1.00 93.00 89 CYS A C 1
ATOM 700 O O . CYS A 1 89 ? 16.923 5.103 -10.260 1.00 93.00 89 CYS A O 1
ATOM 702 N N . GLN A 1 90 ? 17.754 7.179 -10.330 1.00 92.88 90 GLN A N 1
ATOM 703 C CA . GLN A 1 90 ? 18.875 6.908 -9.428 1.00 92.88 90 GLN A CA 1
ATOM 704 C C . GLN A 1 90 ? 18.393 6.454 -8.053 1.00 92.88 90 GLN A C 1
ATOM 706 O O . GLN A 1 90 ? 18.875 5.444 -7.532 1.00 92.88 90 GLN A O 1
ATOM 711 N N . TYR A 1 91 ? 17.415 7.162 -7.486 1.00 91.44 91 TYR A N 1
ATOM 712 C CA . TYR A 1 91 ? 16.798 6.787 -6.223 1.00 91.44 91 TYR A CA 1
ATOM 713 C C . TYR A 1 91 ? 16.186 5.386 -6.310 1.00 91.44 91 TYR A C 1
ATOM 715 O O . TYR A 1 91 ? 16.523 4.529 -5.489 1.00 91.44 91 TYR A O 1
ATOM 723 N N . PHE A 1 92 ? 15.373 5.121 -7.336 1.00 92.81 92 PHE A N 1
ATOM 724 C CA . PHE A 1 92 ? 14.763 3.814 -7.571 1.00 92.81 92 PHE A CA 1
ATOM 725 C C . PHE A 1 92 ? 15.813 2.697 -7.621 1.00 92.81 92 PHE A C 1
ATOM 727 O O . PHE A 1 92 ? 15.754 1.766 -6.817 1.00 92.81 92 PHE A O 1
ATOM 734 N N . PHE A 1 93 ? 16.818 2.797 -8.497 1.00 91.62 93 PHE A N 1
ATOM 735 C CA . PHE A 1 93 ? 17.814 1.734 -8.664 1.00 91.62 93 PHE A CA 1
ATOM 736 C C . PHE A 1 93 ? 18.692 1.549 -7.422 1.00 91.62 93 PHE A C 1
ATOM 738 O O . PHE A 1 93 ? 19.024 0.413 -7.084 1.00 91.62 93 PHE A O 1
ATOM 745 N N . SER A 1 94 ? 19.009 2.626 -6.696 1.00 90.38 94 SER A N 1
ATOM 746 C CA . SER A 1 94 ? 19.756 2.534 -5.433 1.00 90.38 94 SER A CA 1
ATOM 747 C C . SER A 1 94 ? 18.999 1.765 -4.342 1.00 90.38 94 SER A C 1
ATOM 749 O O . SER A 1 94 ? 19.620 1.112 -3.502 1.00 90.38 94 SER A O 1
ATOM 751 N N . ARG A 1 95 ? 17.660 1.827 -4.362 1.00 89.44 95 ARG A N 1
ATOM 752 C CA . ARG A 1 95 ? 16.777 1.177 -3.385 1.00 89.44 95 ARG A CA 1
ATOM 753 C C . ARG A 1 95 ? 16.388 -0.236 -3.789 1.00 89.44 95 ARG A C 1
ATOM 755 O O . ARG A 1 95 ? 16.404 -1.119 -2.939 1.00 89.44 95 ARG A O 1
ATOM 762 N N . ALA A 1 96 ? 16.052 -0.443 -5.058 1.00 86.94 96 ALA A N 1
ATOM 763 C CA . ALA A 1 96 ? 15.658 -1.743 -5.586 1.00 86.94 96 ALA A CA 1
ATOM 764 C C . ALA A 1 96 ? 16.848 -2.715 -5.668 1.00 86.94 96 ALA A C 1
ATOM 766 O O . ALA A 1 96 ? 16.676 -3.915 -5.471 1.00 86.94 96 ALA A O 1
ATOM 767 N N . TYR A 1 97 ? 18.059 -2.199 -5.915 1.00 87.81 97 TYR A N 1
ATOM 768 C CA . TYR A 1 97 ? 19.270 -3.003 -6.105 1.00 87.81 97 TYR A CA 1
ATOM 769 C C . TYR A 1 97 ? 20.445 -2.483 -5.263 1.00 87.81 97 TYR A C 1
ATOM 771 O O . TYR A 1 97 ? 21.456 -2.024 -5.815 1.00 87.81 97 TYR A O 1
ATOM 779 N N . PRO A 1 98 ? 20.352 -2.553 -3.921 1.00 84.81 98 PRO A N 1
ATOM 780 C CA . PRO A 1 98 ? 21.415 -2.078 -3.047 1.00 84.81 98 PRO A CA 1
ATOM 781 C C . PRO A 1 98 ? 22.710 -2.865 -3.301 1.00 84.81 98 PRO A C 1
ATOM 783 O O . PRO A 1 98 ? 22.726 -4.094 -3.288 1.00 84.81 98 PRO A O 1
ATOM 786 N N . GLY A 1 99 ? 23.812 -2.149 -3.543 1.00 81.38 99 GLY A N 1
ATOM 787 C CA . GLY A 1 99 ? 25.126 -2.745 -3.817 1.00 81.38 99 GLY A CA 1
ATOM 788 C C . GLY A 1 99 ? 25.396 -3.112 -5.283 1.00 81.38 99 GLY A C 1
ATOM 789 O O . GLY A 1 99 ? 26.477 -3.626 -5.582 1.00 81.38 99 GLY A O 1
ATOM 790 N N . SER A 1 100 ? 24.472 -2.827 -6.209 1.00 83.06 100 SER A N 1
ATOM 791 C CA . SER A 1 100 ? 24.748 -2.932 -7.648 1.00 83.06 100 SER A CA 1
ATOM 792 C C . SER A 1 100 ? 25.874 -1.978 -8.064 1.00 83.06 100 SER A C 1
ATOM 794 O O . SER A 1 100 ? 25.908 -0.816 -7.663 1.00 83.06 100 SER A O 1
ATOM 796 N N . ARG A 1 101 ? 26.795 -2.458 -8.912 1.00 80.50 101 ARG A N 1
ATOM 797 C CA . ARG A 1 101 ? 27.849 -1.622 -9.525 1.00 80.50 101 ARG A CA 1
ATOM 798 C C . ARG A 1 101 ? 27.339 -0.787 -10.698 1.00 80.50 101 ARG A C 1
ATOM 800 O O . ARG A 1 101 ? 28.049 0.094 -11.172 1.00 80.50 101 ARG A O 1
ATOM 807 N N . VAL A 1 102 ? 26.142 -1.093 -11.193 1.00 78.75 102 VAL A N 1
ATOM 808 C CA . VAL A 1 102 ? 25.534 -0.393 -12.323 1.00 78.75 102 VAL A CA 1
ATOM 809 C C . VAL A 1 102 ? 24.777 0.810 -11.777 1.00 78.75 102 VAL A C 1
ATOM 811 O O . VAL A 1 102 ? 23.721 0.662 -11.167 1.00 78.75 102 VAL A O 1
ATOM 814 N N . THR A 1 103 ? 25.336 1.998 -11.979 1.00 87.44 103 THR A N 1
ATOM 815 C CA . THR A 1 103 ? 24.720 3.275 -11.606 1.00 87.44 103 THR A CA 1
ATOM 816 C C . THR A 1 103 ? 23.893 3.808 -12.763 1.00 87.44 103 THR A C 1
ATOM 818 O O . THR A 1 103 ? 24.340 3.712 -13.898 1.00 87.44 103 THR A O 1
ATOM 821 N N . PHE A 1 104 ? 22.714 4.367 -12.498 1.00 92.56 104 PHE A N 1
ATOM 822 C CA . PHE A 1 104 ? 21.929 5.100 -13.497 1.00 92.56 104 PHE A CA 1
ATOM 823 C C . PHE A 1 104 ? 22.446 6.542 -13.608 1.00 92.56 104 PHE A C 1
ATOM 825 O O . PHE A 1 104 ? 22.785 7.152 -12.591 1.00 92.56 104 PHE A O 1
ATOM 832 N N . GLY A 1 105 ? 22.530 7.100 -14.811 1.00 92.94 105 GLY A N 1
ATOM 833 C CA . GLY A 1 105 ? 23.059 8.443 -15.043 1.00 92.94 105 GLY A CA 1
ATOM 834 C C . GLY A 1 105 ? 22.386 9.176 -16.199 1.00 92.94 105 GLY A C 1
ATOM 835 O O . GLY A 1 105 ? 21.553 8.626 -16.906 1.00 92.94 105 GLY A O 1
ATOM 836 N N . LEU A 1 106 ? 22.786 10.433 -16.402 1.00 92.50 106 LEU A N 1
ATOM 837 C CA . LEU A 1 106 ? 22.230 11.329 -17.426 1.00 92.50 106 LEU A CA 1
ATOM 838 C C . LEU A 1 106 ? 22.280 10.733 -18.845 1.00 92.50 106 LEU A C 1
ATOM 840 O O . LEU A 1 106 ? 21.316 10.841 -19.602 1.00 92.50 106 LEU A O 1
ATOM 844 N N . LEU A 1 107 ? 23.383 10.062 -19.196 1.00 94.56 107 LEU A N 1
ATOM 845 C CA . LEU A 1 107 ? 23.557 9.458 -20.522 1.00 94.56 107 LEU A CA 1
ATOM 846 C C . LEU A 1 107 ? 22.535 8.351 -20.807 1.00 94.56 107 LEU A C 1
ATOM 848 O O . LEU A 1 107 ? 22.182 8.147 -21.959 1.00 94.56 107 LEU A O 1
ATOM 852 N N . ASP A 1 108 ? 21.981 7.705 -19.778 1.00 95.69 108 ASP A N 1
ATOM 853 C CA . ASP A 1 108 ? 20.932 6.693 -19.958 1.00 95.69 108 ASP A CA 1
ATOM 854 C C . ASP A 1 108 ? 19.611 7.267 -20.474 1.00 95.69 108 ASP A C 1
ATOM 856 O O . ASP A 1 108 ? 18.754 6.509 -20.932 1.00 95.69 108 ASP A O 1
ATOM 860 N N . LEU A 1 109 ? 19.447 8.590 -20.386 1.00 94.19 109 LEU A N 1
ATOM 861 C CA . LEU A 1 109 ? 18.277 9.319 -20.864 1.00 94.19 109 LEU A CA 1
ATOM 862 C C . LEU A 1 109 ? 18.549 10.109 -22.143 1.00 94.19 109 LEU A C 1
ATOM 864 O O . LEU A 1 109 ? 17.660 10.196 -22.988 1.00 94.19 109 LEU A O 1
ATOM 868 N N . ILE A 1 110 ? 19.734 10.712 -22.280 1.00 94.56 110 ILE A N 1
ATOM 869 C CA . ILE A 1 110 ? 20.063 11.572 -23.431 1.00 94.56 110 ILE A CA 1
ATOM 870 C C . ILE A 1 110 ? 20.646 10.762 -24.594 1.00 94.56 110 ILE A C 1
ATOM 872 O O . ILE A 1 110 ? 20.297 11.004 -25.746 1.00 94.56 110 ILE A O 1
ATOM 876 N N . GLU A 1 111 ? 21.489 9.771 -24.308 1.00 96.19 111 GLU A N 1
ATOM 877 C CA . GLU A 1 111 ? 22.151 8.933 -25.315 1.00 96.19 111 GLU A CA 1
ATOM 878 C C . GLU A 1 111 ? 21.994 7.449 -24.949 1.00 96.19 111 GLU A C 1
ATOM 880 O O . GLU A 1 111 ? 22.970 6.767 -24.624 1.00 96.19 111 GLU A O 1
ATOM 885 N N . PRO A 1 112 ? 20.754 6.927 -24.941 1.00 96.50 112 PRO A N 1
ATOM 886 C CA . PRO A 1 112 ? 20.501 5.585 -24.445 1.00 96.50 112 PRO A CA 1
ATOM 887 C C . PRO A 1 112 ? 21.212 4.524 -25.294 1.00 96.50 112 PRO A C 1
ATOM 889 O O . PRO A 1 112 ? 21.111 4.489 -26.519 1.00 96.50 112 PRO A O 1
ATOM 892 N N . GLU A 1 113 ? 21.892 3.589 -24.631 1.00 96.81 113 GLU A N 1
ATOM 893 C CA . GLU A 1 113 ? 22.508 2.434 -25.283 1.00 96.81 113 GLU A CA 1
ATOM 894 C C . GLU A 1 113 ? 21.626 1.190 -25.149 1.00 96.81 113 GLU A C 1
ATOM 896 O O . GLU A 1 113 ? 21.282 0.776 -24.041 1.00 96.81 113 GLU A O 1
ATOM 901 N N . SER A 1 114 ? 21.361 0.489 -26.256 1.00 95.75 114 SER A N 1
ATOM 902 C CA . SER A 1 114 ? 20.480 -0.694 -26.273 1.00 95.75 114 SER A CA 1
ATOM 903 C C . SER A 1 114 ? 20.785 -1.731 -25.180 1.00 95.75 114 SER A C 1
ATOM 905 O O . SER A 1 114 ? 19.881 -2.268 -24.534 1.00 95.75 114 SER A O 1
ATOM 907 N N . LYS A 1 115 ? 22.062 -2.063 -24.952 1.00 93.94 115 LYS A N 1
ATOM 908 C CA . LYS A 1 115 ? 22.433 -3.059 -23.933 1.00 93.94 115 LYS A CA 1
ATOM 909 C C . LYS A 1 115 ? 22.088 -2.572 -22.525 1.00 93.94 115 LYS A C 1
ATOM 911 O O . LYS A 1 115 ? 21.576 -3.353 -21.726 1.00 93.94 115 LYS A O 1
ATOM 916 N N . ARG A 1 116 ? 22.351 -1.299 -22.252 1.00 94.25 116 ARG A N 1
ATOM 917 C CA . ARG A 1 116 ? 22.229 -0.690 -20.934 1.00 94.25 116 ARG A CA 1
ATOM 918 C C . ARG A 1 116 ? 20.776 -0.359 -20.599 1.00 94.25 116 ARG A C 1
ATOM 920 O O . ARG A 1 116 ? 20.310 -0.737 -19.529 1.00 94.25 116 ARG A O 1
ATOM 927 N N . THR A 1 117 ? 20.015 0.171 -21.556 1.00 95.50 117 THR A N 1
ATOM 928 C CA . THR A 1 117 ? 18.558 0.332 -21.445 1.00 95.50 117 THR A CA 1
ATOM 929 C C . THR A 1 117 ? 17.882 -0.995 -21.108 1.00 95.50 117 THR A C 1
ATOM 931 O O . THR A 1 117 ? 17.141 -1.087 -20.134 1.00 95.50 117 THR A O 1
ATOM 934 N N . ARG A 1 118 ? 18.188 -2.072 -21.847 1.00 95.06 118 ARG A N 1
ATOM 935 C CA . ARG A 1 118 ? 17.605 -3.396 -21.563 1.00 95.06 118 ARG A CA 1
ATOM 936 C C . ARG A 1 118 ? 17.965 -3.916 -20.178 1.00 95.06 118 ARG A C 1
ATOM 938 O O . ARG A 1 118 ? 17.133 -4.572 -19.558 1.00 95.06 118 ARG A O 1
ATOM 945 N N . GLN A 1 119 ? 19.171 -3.637 -19.690 1.00 93.56 119 GLN A N 1
ATOM 946 C CA . GLN A 1 119 ? 19.586 -4.031 -18.345 1.00 93.56 119 GLN A CA 1
ATOM 947 C C . GLN A 1 119 ? 18.747 -3.327 -17.270 1.00 93.56 119 GLN A C 1
ATOM 949 O O . GLN A 1 119 ? 18.227 -3.990 -16.374 1.00 93.56 119 GLN A O 1
ATOM 954 N N . PHE A 1 120 ? 18.558 -2.012 -17.382 1.00 95.50 120 PHE A N 1
ATOM 955 C CA . PHE A 1 120 ? 17.746 -1.244 -16.436 1.00 95.50 120 PHE A CA 1
ATOM 956 C C . PHE A 1 120 ? 16.265 -1.620 -16.486 1.00 95.50 120 PHE A C 1
ATOM 958 O O . PHE A 1 120 ? 15.661 -1.850 -15.439 1.00 95.50 120 PHE A O 1
ATOM 965 N N . VAL A 1 121 ? 15.701 -1.782 -17.686 1.00 95.44 121 VAL A N 1
ATOM 966 C CA . VAL A 1 121 ? 14.309 -2.224 -17.851 1.00 95.44 121 VAL A CA 1
ATOM 967 C C . VAL A 1 121 ? 14.116 -3.652 -17.326 1.00 95.44 121 VAL A C 1
ATOM 969 O O . VAL A 1 121 ? 13.101 -3.940 -16.697 1.00 95.44 121 VAL A O 1
ATOM 972 N N . SER A 1 122 ? 15.103 -4.541 -17.493 1.00 94.81 122 SER A N 1
ATOM 973 C CA . SER A 1 122 ? 15.069 -5.881 -16.880 1.00 94.81 122 SER A CA 1
ATOM 974 C C . SER A 1 122 ? 15.020 -5.804 -15.354 1.00 94.81 122 SER A C 1
ATOM 976 O O . SER A 1 122 ? 14.271 -6.549 -14.727 1.00 94.81 122 SER A O 1
ATOM 978 N N . GLY A 1 123 ? 15.778 -4.881 -14.754 1.00 92.88 123 GLY A N 1
ATOM 979 C CA . GLY A 1 123 ? 15.700 -4.604 -13.321 1.00 92.88 123 GLY A CA 1
ATOM 980 C C . GLY A 1 123 ? 14.306 -4.135 -12.914 1.00 92.88 123 GLY A C 1
ATOM 981 O O . GLY A 1 123 ? 13.659 -4.748 -12.076 1.00 92.88 123 GLY A O 1
ATOM 982 N N . MET A 1 124 ? 13.782 -3.107 -13.573 1.00 94.62 124 MET A N 1
ATOM 983 C CA . MET A 1 124 ? 12.433 -2.603 -13.294 1.00 94.62 124 MET A CA 1
ATOM 984 C C . MET A 1 124 ? 11.354 -3.691 -13.413 1.00 94.62 124 MET A C 1
ATOM 986 O O . MET A 1 124 ? 10.513 -3.817 -12.528 1.00 94.62 124 MET A O 1
ATOM 990 N N . ARG A 1 125 ? 11.434 -4.553 -14.432 1.00 93.69 125 ARG A N 1
ATOM 991 C CA . ARG A 1 125 ? 10.548 -5.717 -14.579 1.00 93.69 125 ARG A CA 1
ATOM 992 C C . ARG A 1 125 ? 10.671 -6.699 -13.415 1.00 93.69 125 ARG A C 1
ATOM 994 O O . ARG A 1 125 ? 9.666 -7.168 -12.893 1.00 93.69 125 ARG A O 1
ATOM 1001 N N . ASN A 1 126 ? 11.890 -7.051 -13.020 1.00 91.50 126 ASN A N 1
ATOM 1002 C CA . ASN A 1 126 ? 12.102 -8.005 -11.931 1.00 91.50 126 ASN A CA 1
ATOM 1003 C C . ASN A 1 126 ? 11.604 -7.444 -10.592 1.00 91.50 126 ASN A C 1
ATOM 1005 O O . ASN A 1 126 ? 11.012 -8.181 -9.808 1.00 91.50 126 ASN A O 1
ATOM 1009 N N . PHE A 1 127 ? 11.798 -6.144 -10.357 1.00 91.50 127 PHE A N 1
ATOM 1010 C CA . PHE A 1 127 ? 11.221 -5.445 -9.212 1.00 91.50 127 PHE A CA 1
ATOM 1011 C C . PHE A 1 127 ? 9.688 -5.490 -9.240 1.00 91.50 127 PHE A C 1
ATOM 1013 O O . PHE A 1 127 ? 9.075 -5.881 -8.251 1.00 91.50 127 PHE A O 1
ATOM 1020 N N . TYR A 1 128 ? 9.071 -5.193 -10.386 1.00 91.12 128 TYR A N 1
ATOM 1021 C CA . TYR A 1 128 ? 7.620 -5.274 -10.554 1.00 91.12 128 TYR A CA 1
ATOM 1022 C C . TYR A 1 128 ? 7.069 -6.670 -10.236 1.00 91.12 128 TYR A C 1
ATOM 1024 O O . TYR A 1 128 ? 6.122 -6.815 -9.466 1.00 91.12 128 TYR A O 1
ATOM 1032 N N . LEU A 1 129 ? 7.703 -7.721 -10.764 1.00 89.19 129 LEU A N 1
ATOM 1033 C CA . LEU A 1 129 ? 7.308 -9.100 -10.472 1.00 89.19 129 LEU A CA 1
ATOM 1034 C C . LEU A 1 129 ? 7.443 -9.436 -8.985 1.00 89.19 129 LEU A C 1
ATOM 1036 O O . LEU A 1 129 ? 6.572 -10.106 -8.436 1.00 89.19 129 LEU A O 1
ATOM 1040 N N . LEU A 1 130 ? 8.498 -8.957 -8.321 1.00 87.75 130 LEU A N 1
ATOM 1041 C CA . LEU A 1 130 ? 8.661 -9.126 -6.878 1.00 87.75 130 LEU A CA 1
ATOM 1042 C C . LEU A 1 130 ? 7.516 -8.455 -6.105 1.00 87.75 130 LEU A C 1
ATOM 1044 O O . LEU A 1 130 ? 6.951 -9.075 -5.203 1.00 87.75 130 LEU A O 1
ATOM 1048 N N . CYS A 1 131 ? 7.142 -7.229 -6.478 1.00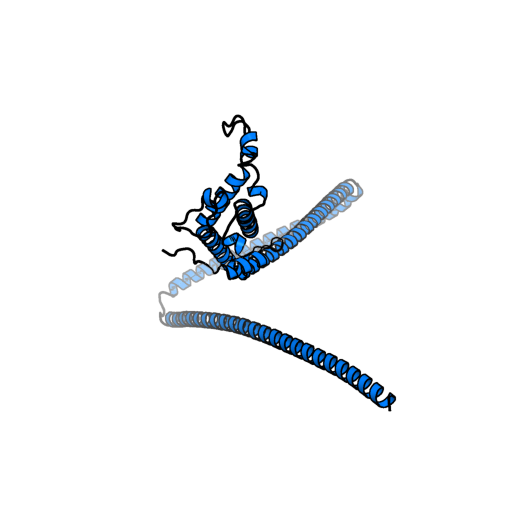 85.75 131 CYS A N 1
ATOM 1049 C CA . CYS A 1 131 ? 6.002 -6.528 -5.889 1.00 85.75 131 CYS A CA 1
ATOM 1050 C C . CYS A 1 131 ? 4.694 -7.302 -6.100 1.00 85.75 131 CYS A C 1
ATOM 1052 O O . CYS A 1 131 ? 3.935 -7.487 -5.149 1.00 85.75 131 CYS A O 1
ATOM 1054 N N . ASN A 1 132 ? 4.465 -7.834 -7.302 1.00 82.81 132 ASN A N 1
ATOM 1055 C CA . ASN A 1 132 ? 3.260 -8.601 -7.612 1.00 82.81 132 ASN A CA 1
ATOM 1056 C C . ASN A 1 132 ? 3.193 -9.946 -6.880 1.00 82.81 132 ASN A C 1
ATOM 1058 O O . ASN A 1 132 ? 2.121 -10.343 -6.430 1.00 82.81 132 ASN A O 1
ATOM 1062 N N . LEU A 1 133 ? 4.325 -10.625 -6.674 1.00 81.56 133 LEU A N 1
ATOM 1063 C CA . LEU A 1 133 ? 4.375 -11.825 -5.831 1.00 81.56 133 LEU A CA 1
ATOM 1064 C C . LEU A 1 133 ? 3.981 -11.523 -4.378 1.00 81.56 133 LEU A C 1
ATOM 1066 O O . LEU A 1 133 ? 3.401 -12.369 -3.703 1.00 81.56 133 LEU A O 1
ATOM 1070 N N . GLN A 1 134 ? 4.262 -10.309 -3.901 1.00 75.88 134 GLN A N 1
ATOM 1071 C CA . GLN A 1 134 ? 3.879 -9.851 -2.565 1.00 75.88 134 GLN A CA 1
ATOM 1072 C C . GLN A 1 134 ? 2.492 -9.191 -2.515 1.00 75.88 134 GLN A C 1
ATOM 1074 O O . GLN A 1 134 ? 2.020 -8.854 -1.427 1.00 75.88 134 GLN A O 1
ATOM 1079 N N . HIS A 1 135 ? 1.804 -9.043 -3.653 1.00 74.75 135 HIS A N 1
ATOM 1080 C CA . HIS A 1 135 ? 0.519 -8.347 -3.739 1.00 74.75 135 HIS A CA 1
ATOM 1081 C C . HIS A 1 135 ? -0.564 -9.001 -2.875 1.00 74.75 135 HIS A C 1
ATOM 1083 O O . HIS A 1 135 ? -1.382 -8.300 -2.284 1.00 74.75 135 HIS A O 1
ATOM 1089 N N . VAL A 1 136 ? -0.553 -10.331 -2.735 1.00 76.19 136 VAL A N 1
ATOM 1090 C CA . VAL A 1 136 ? -1.488 -11.049 -1.850 1.00 76.19 136 VAL A CA 1
ATOM 1091 C C . VAL A 1 136 ? -1.323 -10.587 -0.399 1.00 76.19 136 VAL A C 1
ATOM 1093 O O . VAL A 1 136 ? -2.305 -10.248 0.256 1.00 76.19 136 VAL A O 1
ATOM 1096 N N . ASN A 1 137 ? -0.082 -10.460 0.079 1.00 74.50 137 ASN A N 1
ATOM 1097 C CA . ASN A 1 137 ? 0.191 -9.974 1.433 1.00 74.50 137 ASN A CA 1
ATOM 1098 C C . ASN A 1 137 ? -0.230 -8.508 1.598 1.00 74.50 137 ASN A C 1
ATOM 1100 O O . ASN A 1 137 ? -0.832 -8.150 2.607 1.00 74.50 137 ASN A O 1
ATOM 1104 N N . ALA A 1 138 ? 0.042 -7.666 0.597 1.00 72.38 138 ALA A N 1
ATOM 1105 C CA . ALA A 1 138 ? -0.381 -6.267 0.612 1.00 72.38 138 ALA A CA 1
ATOM 1106 C C . ALA A 1 138 ? -1.914 -6.119 0.592 1.00 72.38 138 ALA A C 1
ATOM 1108 O O . ALA A 1 138 ? -2.452 -5.237 1.258 1.00 72.38 138 ALA A O 1
ATOM 1109 N N . THR A 1 139 ? -2.618 -7.000 -0.124 1.00 76.88 139 THR A N 1
ATOM 1110 C CA . THR A 1 139 ? -4.087 -7.027 -0.184 1.00 76.88 139 THR A CA 1
ATOM 1111 C C . THR A 1 139 ? -4.671 -7.422 1.167 1.00 76.88 139 THR A C 1
ATOM 1113 O O . THR A 1 139 ? -5.521 -6.705 1.678 1.00 76.88 139 THR A O 1
ATOM 1116 N N . ASN A 1 140 ? -4.134 -8.462 1.810 1.00 78.88 140 ASN A N 1
ATOM 1117 C CA . ASN A 1 140 ? -4.571 -8.867 3.147 1.00 78.88 140 ASN A CA 1
ATOM 1118 C C . ASN A 1 140 ? -4.413 -7.724 4.164 1.00 78.88 140 ASN A C 1
ATOM 1120 O O . ASN A 1 140 ? -5.345 -7.410 4.898 1.00 78.88 140 ASN A O 1
ATOM 1124 N N . VAL A 1 141 ? -3.264 -7.036 4.157 1.00 75.94 141 VAL A N 1
ATOM 1125 C CA . VAL A 1 141 ? -3.036 -5.871 5.032 1.00 75.94 141 VAL A CA 1
ATOM 1126 C C . VAL A 1 141 ? -3.996 -4.726 4.698 1.00 75.94 141 VAL A C 1
ATOM 1128 O O . VAL A 1 141 ? -4.521 -4.071 5.598 1.00 75.94 141 VAL A O 1
ATOM 1131 N N . LYS A 1 142 ? -4.257 -4.468 3.412 1.00 78.75 142 LYS A N 1
ATOM 1132 C CA . LYS A 1 142 ? -5.222 -3.449 2.977 1.00 78.75 142 LYS A CA 1
ATOM 1133 C C . LYS A 1 142 ? -6.628 -3.761 3.493 1.00 78.75 142 LYS A C 1
ATOM 1135 O O . LYS A 1 142 ? -7.295 -2.852 3.991 1.00 78.75 142 LYS A O 1
ATOM 1140 N N . ASP A 1 143 ? -7.050 -5.017 3.412 1.00 86.19 143 ASP A N 1
ATOM 1141 C CA . ASP A 1 143 ? -8.361 -5.468 3.872 1.00 86.19 143 ASP A CA 1
ATOM 1142 C C . ASP A 1 143 ? -8.475 -5.378 5.401 1.00 86.19 143 ASP A C 1
ATOM 1144 O O . ASP A 1 143 ? -9.473 -4.871 5.916 1.00 86.19 143 ASP A O 1
ATOM 1148 N N . GLU A 1 144 ? -7.424 -5.745 6.143 1.00 84.19 144 GLU A N 1
ATOM 1149 C CA . GLU A 1 144 ? -7.353 -5.557 7.600 1.00 84.19 144 GLU A CA 1
ATOM 1150 C C . GLU A 1 144 ? -7.463 -4.081 8.004 1.00 84.19 144 GLU A C 1
ATOM 1152 O O . GLU A 1 144 ? -8.225 -3.724 8.911 1.00 84.19 144 GLU A O 1
ATOM 1157 N N . VAL A 1 145 ? -6.737 -3.196 7.314 1.00 82.38 145 VAL A N 1
ATOM 1158 C CA . VAL A 1 145 ? -6.804 -1.748 7.545 1.00 82.38 145 VAL A CA 1
ATOM 1159 C C . VAL A 1 145 ? -8.200 -1.214 7.225 1.00 82.38 145 VAL A C 1
ATOM 1161 O O . VAL A 1 145 ? -8.723 -0.387 7.978 1.00 82.38 145 VAL A O 1
ATOM 1164 N N . HIS A 1 146 ? -8.838 -1.694 6.155 1.00 85.69 146 HIS A N 1
ATOM 1165 C CA . HIS A 1 146 ? -10.198 -1.292 5.800 1.00 85.69 146 HIS A CA 1
ATOM 1166 C C . HIS A 1 146 ? -11.214 -1.743 6.856 1.00 85.69 146 HIS A C 1
ATOM 1168 O O . HIS A 1 146 ? -11.999 -0.924 7.338 1.00 85.69 146 HIS A O 1
ATOM 1174 N N . ALA A 1 147 ? -11.142 -2.999 7.299 1.00 86.75 147 ALA A N 1
ATOM 1175 C CA . ALA A 1 147 ? -11.992 -3.527 8.363 1.00 86.75 147 ALA A CA 1
ATOM 1176 C C . ALA A 1 147 ? -11.792 -2.767 9.688 1.00 86.75 147 ALA A C 1
ATOM 1178 O O . ALA A 1 147 ? -12.751 -2.469 10.404 1.00 86.75 147 ALA A O 1
ATOM 1179 N N . SER A 1 148 ? -10.550 -2.399 10.014 1.00 79.81 148 SER A N 1
ATOM 1180 C CA . SER A 1 148 ? -10.233 -1.574 11.184 1.00 79.81 148 SER A CA 1
ATOM 1181 C C . SER A 1 148 ? -10.825 -0.163 11.070 1.00 79.81 148 SER A C 1
ATOM 1183 O O . SER A 1 148 ? -11.444 0.337 12.014 1.00 79.81 148 SER A O 1
ATOM 1185 N N . LYS A 1 149 ? -10.725 0.465 9.891 1.00 85.06 149 LYS A N 1
ATOM 1186 C CA . LYS A 1 149 ? -11.335 1.771 9.602 1.00 85.06 149 LYS A CA 1
ATOM 1187 C C . LYS A 1 149 ? -12.857 1.732 9.746 1.00 85.06 149 LYS A C 1
ATOM 1189 O O . LYS A 1 149 ? -13.430 2.656 10.323 1.00 85.06 149 LYS A O 1
ATOM 1194 N N . GLU A 1 150 ? -13.513 0.687 9.249 1.00 88.69 150 GLU A N 1
ATOM 1195 C CA . GLU A 1 150 ? -14.964 0.514 9.381 1.00 88.69 150 GLU A CA 1
ATOM 1196 C C . GLU A 1 150 ? -15.391 0.375 10.843 1.00 88.69 150 GLU A C 1
ATOM 1198 O O . GLU A 1 150 ? -16.296 1.087 11.282 1.00 88.69 150 GLU A O 1
ATOM 1203 N N . LYS A 1 151 ? -14.685 -0.449 11.631 1.00 84.25 151 LYS A N 1
ATOM 1204 C CA . LYS A 1 151 ? -14.913 -0.558 13.082 1.00 84.25 151 LYS A CA 1
ATOM 1205 C C . LYS A 1 151 ? -14.743 0.787 13.782 1.00 84.25 151 LYS A C 1
ATOM 1207 O O . LYS A 1 151 ? -15.585 1.164 14.592 1.00 84.25 151 LYS A O 1
ATOM 1212 N N . MET A 1 152 ? -13.692 1.533 13.446 1.00 79.00 152 MET A N 1
ATOM 1213 C CA . MET A 1 152 ? -13.443 2.856 14.019 1.00 79.00 152 MET A CA 1
ATOM 1214 C C . MET A 1 152 ? -14.553 3.853 13.663 1.00 79.00 152 MET A C 1
ATOM 1216 O O . MET A 1 152 ? -14.980 4.623 14.521 1.00 79.00 152 MET A O 1
ATOM 1220 N N . MET A 1 153 ? -15.057 3.834 12.424 1.00 84.75 153 MET A N 1
ATOM 1221 C CA . MET A 1 153 ? -16.191 4.676 12.034 1.00 84.75 153 MET A CA 1
ATOM 1222 C C . MET A 1 153 ? -17.480 4.283 12.758 1.00 84.75 153 MET A C 1
ATOM 1224 O O . MET A 1 153 ? -18.201 5.172 13.208 1.00 84.75 153 MET A O 1
ATOM 1228 N N . ALA A 1 154 ? -17.748 2.988 12.938 1.00 86.50 154 ALA A N 1
ATOM 1229 C CA . ALA A 1 154 ? -18.889 2.520 13.723 1.00 86.50 154 ALA A CA 1
ATOM 1230 C C . ALA A 1 154 ? -18.803 2.998 15.184 1.00 86.50 154 ALA A C 1
ATOM 1232 O O . ALA A 1 154 ? -19.748 3.606 15.683 1.00 86.50 154 ALA A O 1
ATOM 1233 N N . MET A 1 155 ? -17.640 2.836 15.824 1.00 80.75 155 MET A N 1
ATOM 1234 C CA . MET A 1 155 ? -17.386 3.321 17.187 1.00 80.75 155 MET A CA 1
ATOM 1235 C C . MET A 1 155 ? -17.533 4.841 17.300 1.00 80.75 155 MET A C 1
ATOM 1237 O O . MET A 1 155 ? -18.112 5.345 18.258 1.00 80.75 155 MET A O 1
ATOM 1241 N N . LYS A 1 156 ? -17.038 5.593 16.309 1.00 81.69 156 LYS A N 1
ATOM 1242 C CA . LYS A 1 156 ? -17.190 7.052 16.265 1.00 81.69 156 LYS A CA 1
ATOM 1243 C C . LYS A 1 156 ? -18.662 7.460 16.184 1.00 81.69 156 LYS A C 1
ATOM 1245 O O . LYS A 1 156 ? -19.068 8.404 16.858 1.00 81.69 156 LYS A O 1
ATOM 1250 N N . ASN A 1 157 ? -19.458 6.755 15.384 1.00 85.88 157 ASN A N 1
ATOM 1251 C CA . ASN A 1 157 ? -20.892 7.014 15.270 1.00 85.88 157 ASN A CA 1
ATOM 1252 C C . ASN A 1 157 ? -21.627 6.696 16.579 1.00 85.88 157 ASN A C 1
ATOM 1254 O O . ASN A 1 157 ? -22.456 7.489 17.016 1.00 85.88 157 ASN A O 1
ATOM 1258 N N . GLU A 1 158 ? -21.284 5.588 17.236 1.00 85.00 158 GLU A N 1
ATOM 1259 C CA . GLU A 1 158 ? -21.838 5.223 18.544 1.00 85.00 158 GLU A CA 1
ATOM 1260 C C . GLU A 1 158 ? -21.464 6.245 19.627 1.00 85.00 158 GLU A C 1
ATOM 1262 O O . GLU A 1 158 ? -22.319 6.698 20.384 1.00 85.00 158 GLU A O 1
ATOM 1267 N N . MET A 1 159 ? -20.209 6.696 19.653 1.00 76.06 159 MET A N 1
ATOM 1268 C CA . MET A 1 159 ? -19.749 7.736 20.574 1.00 76.06 159 MET A CA 1
ATOM 1269 C C . MET A 1 159 ? -20.489 9.061 20.354 1.00 76.06 159 MET A C 1
ATOM 1271 O O . MET A 1 159 ? -20.913 9.689 21.323 1.00 76.06 159 MET A O 1
ATOM 1275 N N . ASN A 1 160 ? -20.699 9.468 19.099 1.00 83.31 160 ASN A N 1
ATOM 1276 C CA . ASN A 1 160 ? -21.505 10.649 18.784 1.00 83.31 160 ASN A CA 1
ATOM 1277 C C . ASN A 1 160 ? -22.951 10.490 19.278 1.00 83.31 160 ASN A C 1
ATOM 1279 O O . ASN A 1 160 ? -23.494 11.417 19.875 1.00 83.31 160 ASN A O 1
ATOM 1283 N N . HIS A 1 161 ? -23.546 9.307 19.108 1.00 84.44 161 HIS A N 1
ATOM 1284 C CA . HIS A 1 161 ? -24.885 9.019 19.616 1.00 84.44 161 HIS A CA 1
ATOM 1285 C C . HIS A 1 161 ? -24.960 9.103 21.151 1.00 84.44 161 HIS A C 1
ATOM 1287 O O . HIS A 1 161 ? -25.878 9.713 21.699 1.00 84.44 161 HIS A O 1
ATOM 1293 N N . ILE A 1 162 ? -23.966 8.561 21.862 1.00 79.31 162 ILE A N 1
ATOM 1294 C CA . ILE A 1 162 ? -23.871 8.669 23.326 1.00 79.31 162 ILE A CA 1
ATOM 1295 C C . ILE A 1 162 ? -23.755 10.137 23.756 1.00 79.31 162 ILE A C 1
ATOM 1297 O O . ILE A 1 162 ? -24.436 10.550 24.695 1.00 79.31 162 ILE A O 1
ATOM 1301 N N . ILE A 1 163 ? -22.940 10.939 23.061 1.00 78.19 163 ILE A N 1
ATOM 1302 C CA . ILE A 1 163 ? -22.807 12.381 23.326 1.00 78.19 163 ILE A CA 1
ATOM 1303 C C . ILE A 1 163 ? -24.156 13.092 23.152 1.00 78.19 163 ILE A C 1
ATOM 1305 O O . ILE A 1 163 ? -24.540 13.893 24.005 1.00 78.19 163 ILE A O 1
ATOM 1309 N N . GLU A 1 164 ? -24.907 12.782 22.095 1.00 86.94 164 GLU A N 1
ATOM 1310 C CA . GLU A 1 164 ? -26.247 13.338 21.875 1.00 86.94 164 GLU A CA 1
ATOM 1311 C C . GLU A 1 164 ? -27.225 12.965 22.998 1.00 86.94 164 GLU A C 1
ATOM 1313 O O . GLU A 1 164 ? -27.927 13.838 23.517 1.00 86.94 164 GLU A O 1
ATOM 1318 N N . MET A 1 165 ? -27.244 11.699 23.433 1.00 83.12 165 MET A N 1
ATOM 1319 C CA . MET A 1 165 ? -28.083 11.271 24.560 1.00 83.12 165 MET A CA 1
ATOM 1320 C C . MET A 1 165 ? -27.703 11.971 25.869 1.00 83.12 165 MET A C 1
ATOM 1322 O O . MET A 1 165 ? -28.580 12.350 26.652 1.00 83.12 165 MET A O 1
ATOM 1326 N N . LEU A 1 166 ? -26.405 12.154 26.115 1.00 78.38 166 LEU A N 1
ATOM 1327 C CA . LEU A 1 166 ? -25.900 12.803 27.321 1.00 78.38 166 LEU A CA 1
ATOM 1328 C C . LEU A 1 166 ? -26.278 14.288 27.346 1.00 78.38 166 LEU A C 1
ATOM 1330 O O . LEU A 1 166 ? -26.766 14.780 28.363 1.00 78.38 166 LEU A O 1
ATOM 1334 N N . ASN A 1 167 ? -26.160 14.970 26.204 1.00 82.44 167 ASN A N 1
ATOM 1335 C CA . ASN A 1 167 ? -26.621 16.347 26.039 1.00 82.44 167 ASN A CA 1
ATOM 1336 C C . ASN A 1 167 ? -28.131 16.473 26.270 1.00 82.44 167 ASN A C 1
ATOM 1338 O O . ASN A 1 167 ? -28.567 17.381 26.975 1.00 82.44 167 ASN A O 1
ATOM 1342 N N . LYS A 1 168 ? -28.936 15.540 25.747 1.00 87.00 168 LYS A N 1
ATOM 1343 C CA . LYS A 1 168 ? -30.383 15.519 25.997 1.00 87.00 168 LYS A CA 1
ATOM 1344 C C . LYS A 1 168 ? -30.703 15.337 27.484 1.00 87.00 168 LYS A C 1
ATOM 1346 O O . LYS A 1 168 ? -31.504 16.085 28.033 1.00 87.00 168 LYS A O 1
ATOM 1351 N N . THR A 1 169 ? -30.026 14.404 28.151 1.00 80.19 169 THR A N 1
ATOM 1352 C CA . THR A 1 169 ? -3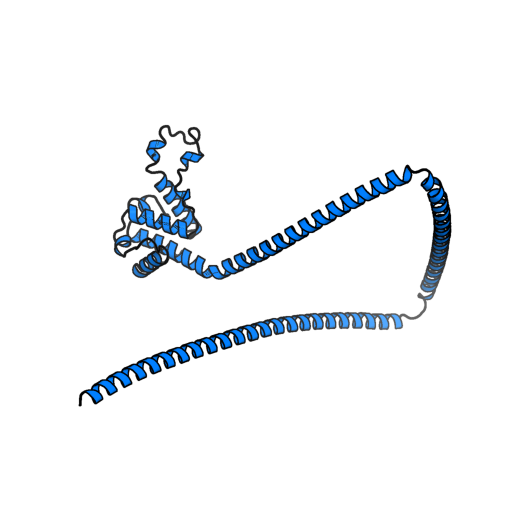0.213 14.149 29.590 1.00 80.19 169 THR A CA 1
ATOM 1353 C C . THR A 1 169 ? -29.836 15.368 30.439 1.00 80.19 169 THR A C 1
ATOM 1355 O O . THR A 1 169 ? -30.523 15.685 31.409 1.00 80.19 169 THR A O 1
ATOM 1358 N N . LEU A 1 170 ? -28.769 16.083 30.065 1.00 76.50 170 LEU A N 1
ATOM 1359 C CA . LEU A 1 170 ? -28.384 17.347 30.702 1.00 76.50 170 LEU A CA 1
ATOM 1360 C C . LEU A 1 170 ? -29.465 18.422 30.537 1.00 76.50 170 LEU A C 1
ATOM 1362 O O . LEU A 1 170 ? -29.813 19.080 31.515 1.00 76.50 170 LEU A O 1
ATOM 1366 N N . MET A 1 171 ? -30.038 18.565 29.337 1.00 84.62 171 MET A N 1
ATOM 1367 C CA . MET A 1 171 ? -31.144 19.500 29.101 1.00 84.62 171 MET A CA 1
ATOM 1368 C C . MET A 1 171 ? -32.386 19.146 29.932 1.00 84.62 171 MET A C 1
ATOM 1370 O O . MET A 1 171 ? -33.000 20.040 30.516 1.00 84.62 171 MET A O 1
ATOM 1374 N N . ASP A 1 172 ? -32.731 17.860 30.034 1.00 80.62 172 ASP A N 1
ATOM 1375 C CA . ASP A 1 172 ? -33.859 17.387 30.848 1.00 80.62 172 ASP A CA 1
ATOM 1376 C C . ASP A 1 172 ? -33.623 17.656 32.349 1.00 80.62 172 ASP A C 1
ATOM 1378 O O . ASP A 1 172 ? -34.534 18.066 33.073 1.00 80.62 172 ASP A O 1
ATOM 1382 N N . LEU A 1 173 ? -32.387 17.479 32.832 1.00 77.31 173 LEU A N 1
ATOM 1383 C CA . LEU A 1 173 ? -31.986 17.825 34.201 1.00 77.31 173 LEU A CA 1
ATOM 1384 C C . LEU A 1 173 ? -32.112 19.329 34.476 1.00 77.31 173 LEU A C 1
ATOM 1386 O O . LEU A 1 173 ? -32.648 19.710 35.520 1.00 77.31 173 LEU A O 1
ATOM 1390 N N . ASP A 1 174 ? -31.670 20.180 33.550 1.00 76.75 174 ASP A N 1
ATOM 1391 C CA . ASP A 1 174 ? -31.796 21.636 33.678 1.00 76.75 174 ASP A CA 1
ATOM 1392 C C . ASP A 1 174 ? -33.264 22.090 33.664 1.00 76.75 174 ASP A C 1
ATOM 1394 O O . ASP A 1 174 ? -33.663 22.935 34.474 1.00 76.75 174 ASP A O 1
ATOM 1398 N N . GLN A 1 175 ? -34.106 21.484 32.820 1.00 81.00 175 GLN A N 1
ATOM 1399 C CA . GLN A 1 175 ? -35.553 21.722 32.838 1.00 81.00 175 GLN A CA 1
ATOM 1400 C C . GLN A 1 175 ? -36.193 21.285 34.160 1.00 81.00 175 GLN A C 1
ATOM 1402 O O . GLN A 1 175 ? -36.973 22.038 34.748 1.00 81.00 175 GLN A O 1
ATOM 1407 N N . ASN A 1 176 ? -35.834 20.108 34.678 1.00 73.31 176 ASN A N 1
ATOM 1408 C CA . ASN A 1 176 ? -36.322 19.629 35.971 1.00 73.31 176 ASN A CA 1
ATOM 1409 C C . ASN A 1 176 ? -35.885 20.541 37.121 1.00 73.31 176 ASN A C 1
ATOM 1411 O O . ASN A 1 176 ? -36.680 20.842 38.012 1.00 73.31 176 ASN A O 1
ATOM 1415 N N . LYS A 1 177 ? -34.651 21.052 37.085 1.00 75.38 177 LYS A N 1
ATOM 1416 C CA . LYS A 1 177 ? -34.161 22.033 38.058 1.00 75.38 177 LYS A CA 1
ATOM 1417 C C . LYS A 1 177 ? -34.993 23.317 38.020 1.00 75.38 177 LYS A C 1
ATOM 1419 O O . LYS A 1 177 ? -35.389 23.812 39.074 1.00 75.38 177 LYS A O 1
ATOM 1424 N N . LEU A 1 178 ? -35.317 23.832 36.833 1.00 74.88 178 LEU A N 1
ATOM 1425 C CA . LEU A 1 178 ? -36.200 24.995 36.666 1.00 74.88 178 LEU A CA 1
ATOM 1426 C C . LEU A 1 178 ? -37.628 24.730 37.172 1.00 74.88 178 LEU A C 1
ATOM 1428 O O . LEU A 1 178 ? -38.229 25.600 37.809 1.00 74.88 178 LEU A O 1
ATOM 1432 N N . LEU A 1 179 ? -38.164 23.530 36.946 1.00 71.69 179 LEU A N 1
ATOM 1433 C CA . LEU A 1 179 ? -39.462 23.101 37.477 1.00 71.69 179 LEU A CA 1
ATOM 1434 C C . LEU A 1 179 ? -39.466 23.030 39.010 1.00 71.69 179 LEU A C 1
ATOM 1436 O O . LEU A 1 179 ? -40.401 23.510 39.642 1.00 71.69 179 LEU A O 1
ATOM 1440 N N . ILE A 1 180 ? -38.406 22.508 39.628 1.00 65.69 180 ILE A N 1
ATOM 1441 C CA . ILE A 1 180 ? -38.259 22.493 41.091 1.00 65.69 180 ILE A CA 1
ATOM 1442 C C . ILE A 1 180 ? -38.163 23.925 41.634 1.00 65.69 180 ILE A C 1
ATOM 1444 O O . ILE A 1 180 ? -38.877 24.281 42.567 1.00 65.69 180 ILE A O 1
ATOM 1448 N N . VAL A 1 181 ? -37.342 24.783 41.018 1.00 66.56 181 VAL A N 1
ATOM 1449 C CA . VAL A 1 181 ? -37.185 26.193 41.423 1.00 66.56 181 VAL A CA 1
ATOM 1450 C C . VAL A 1 181 ? -38.491 26.982 41.275 1.00 66.56 181 VAL A C 1
ATOM 1452 O O . VAL A 1 181 ? -38.786 27.834 42.110 1.00 66.56 181 VAL A O 1
ATOM 1455 N N . SER A 1 182 ? -39.285 26.716 40.235 1.00 64.00 182 SER A N 1
ATOM 1456 C CA . SER A 1 182 ? -40.595 27.354 40.044 1.00 64.00 182 SER A CA 1
ATOM 1457 C C . SER A 1 182 ? -41.655 26.821 41.012 1.00 64.00 182 SER A C 1
ATOM 1459 O O . SER A 1 182 ? -42.419 27.622 41.547 1.00 64.00 182 SER A O 1
ATOM 1461 N N . ARG A 1 183 ? -41.651 25.519 41.332 1.00 56.47 183 ARG A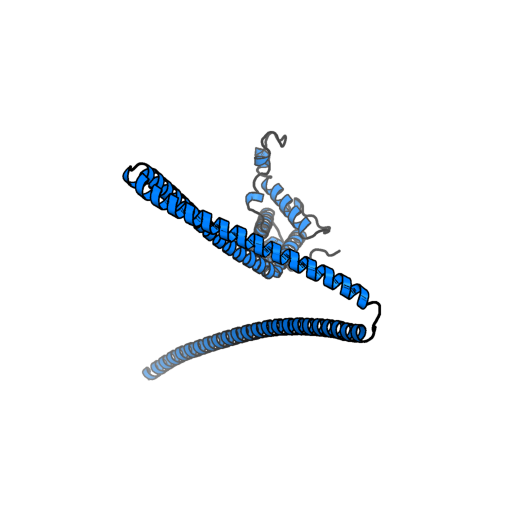 N 1
ATOM 1462 C CA . ARG A 1 183 ? -42.513 24.927 42.375 1.00 56.47 183 ARG A CA 1
ATOM 1463 C C . ARG A 1 183 ? -42.194 25.452 43.777 1.00 56.47 183 ARG A C 1
ATOM 1465 O O . ARG A 1 183 ? -43.111 25.743 44.532 1.00 56.47 183 ARG A O 1
ATOM 1472 N N . LEU A 1 184 ? -40.918 25.672 44.099 1.00 53.78 184 LEU A N 1
ATOM 1473 C CA . LEU A 1 184 ? -40.477 26.243 45.382 1.00 53.78 184 LEU A CA 1
ATOM 1474 C C . LEU A 1 184 ? -40.896 27.713 45.601 1.00 53.78 184 LEU A C 1
ATOM 1476 O O . LEU A 1 184 ? -40.797 28.209 46.722 1.00 53.78 184 LEU A O 1
ATOM 1480 N N . LYS A 1 185 ? -41.354 28.423 44.559 1.00 58.72 185 LYS A N 1
ATOM 1481 C CA . LYS A 1 185 ? -41.855 29.810 44.653 1.00 58.72 185 LYS A CA 1
ATOM 1482 C C . LYS A 1 185 ? -43.360 29.914 44.937 1.00 58.72 185 LYS A C 1
ATOM 1484 O O . LYS A 1 185 ? -43.845 31.023 45.135 1.00 58.72 185 LYS A O 1
ATOM 1489 N N . SER A 1 186 ? -44.088 28.800 44.943 1.00 55.84 186 SER A N 1
ATOM 1490 C CA . SER A 1 186 ? -45.527 28.742 45.219 1.00 55.84 186 SER A CA 1
ATOM 1491 C C . SER A 1 186 ? -45.764 28.476 46.710 1.00 55.84 186 SER A C 1
ATOM 1493 O O . SER A 1 186 ? -45.275 27.478 47.238 1.00 55.84 186 SER A O 1
ATOM 1495 N N . ASP A 1 187 ? -46.495 29.357 47.400 1.00 53.50 187 ASP A N 1
ATOM 1496 C CA . ASP A 1 187 ? -46.672 29.304 48.862 1.00 53.50 187 ASP A CA 1
ATOM 1497 C C . ASP A 1 187 ? -47.393 28.036 49.366 1.00 53.50 187 ASP A C 1
ATOM 1499 O O . ASP A 1 187 ? -47.115 27.600 50.483 1.00 53.50 187 ASP A O 1
ATOM 1503 N N . ASP A 1 188 ? -48.191 27.366 48.527 1.00 53.94 188 ASP A N 1
ATOM 1504 C CA . ASP A 1 188 ? -48.845 26.087 48.864 1.00 53.94 188 ASP A CA 1
ATOM 1505 C C . ASP A 1 188 ? -47.839 24.933 49.080 1.00 53.94 188 ASP A C 1
ATOM 1507 O O . ASP A 1 188 ? -48.087 23.998 49.841 1.00 53.94 188 ASP A O 1
ATOM 1511 N N . VAL A 1 189 ? -46.643 25.020 48.486 1.00 50.81 189 VAL A N 1
ATOM 1512 C CA . VAL A 1 189 ? -45.624 23.955 48.520 1.00 50.81 189 VAL A CA 1
ATOM 1513 C C . VAL A 1 189 ? -44.759 24.021 49.785 1.00 50.81 189 VAL A C 1
ATOM 1515 O O . VAL A 1 189 ? -44.189 23.011 50.184 1.00 50.81 189 VAL A O 1
ATOM 1518 N N . LYS A 1 190 ? -44.701 25.160 50.494 1.00 53.44 190 LYS A N 1
ATOM 1519 C CA . LYS A 1 190 ? -44.026 25.239 51.810 1.00 53.44 190 LYS A CA 1
ATOM 1520 C C . LYS A 1 190 ? -44.680 24.325 52.847 1.00 53.44 190 LYS A C 1
ATOM 1522 O O . LYS A 1 190 ? -43.994 23.847 53.748 1.00 53.44 190 LYS A O 1
ATOM 1527 N N . GLN A 1 191 ? -45.985 24.094 52.722 1.00 57.78 191 GLN A N 1
ATOM 1528 C CA . GLN A 1 191 ? -46.748 23.269 53.650 1.00 57.78 191 GLN A CA 1
ATOM 1529 C C . GLN A 1 191 ? -46.559 21.769 53.363 1.00 57.78 191 GLN A C 1
ATOM 1531 O O . GLN A 1 191 ? -46.321 21.006 54.299 1.00 57.78 191 GLN A O 1
ATOM 1536 N N . GLU A 1 192 ? -46.553 21.359 52.088 1.00 55.41 192 GLU A N 1
ATOM 1537 C CA . GLU A 1 192 ? -46.226 19.978 51.685 1.00 55.41 192 GLU A CA 1
ATOM 1538 C C . GLU A 1 192 ? -44.743 19.635 51.907 1.00 55.41 192 GLU A C 1
ATOM 1540 O O . GLU A 1 192 ? -44.441 18.569 52.438 1.00 55.41 192 GLU A O 1
ATOM 1545 N N . LEU A 1 193 ? -43.807 20.553 51.621 1.00 53.69 193 LEU A N 1
ATOM 1546 C CA . LEU A 1 193 ? -42.387 20.369 51.958 1.00 53.69 193 LEU A CA 1
ATOM 1547 C C . LEU A 1 193 ? -42.149 20.290 53.462 1.00 53.69 193 LEU A C 1
ATOM 1549 O O . LEU A 1 193 ? -41.221 19.606 53.867 1.00 53.69 193 LEU A O 1
ATOM 1553 N N . GLY A 1 194 ? -42.954 20.959 54.292 1.00 64.06 194 GLY A N 1
ATOM 1554 C CA . GLY A 1 194 ? -42.890 20.789 55.745 1.00 64.06 194 GLY A CA 1
ATOM 1555 C C . GLY A 1 194 ? -43.158 19.338 56.149 1.00 64.06 194 GLY A C 1
ATOM 1556 O O . GLY A 1 194 ? -42.369 18.745 56.880 1.00 64.06 194 GLY A O 1
ATOM 1557 N N . GLN A 1 195 ? -44.206 18.736 55.583 1.00 63.66 195 GLN A N 1
ATOM 1558 C CA . GLN A 1 195 ? -44.551 17.333 55.828 1.00 63.66 195 GLN A CA 1
ATOM 1559 C C . GLN A 1 195 ? -43.540 16.353 55.217 1.00 63.66 195 GLN A C 1
ATOM 1561 O O . GLN A 1 195 ? -43.190 15.357 55.849 1.00 63.66 195 GLN A O 1
ATOM 1566 N N . GLU A 1 196 ? -43.027 16.619 54.012 1.00 61.50 196 GLU A N 1
ATOM 1567 C CA . GLU A 1 196 ? -41.988 15.776 53.410 1.00 61.50 196 GLU A CA 1
ATOM 1568 C C . GLU A 1 196 ? -40.637 15.899 54.125 1.00 61.50 196 GLU A C 1
ATOM 1570 O O . GLU A 1 196 ? -39.927 14.901 54.235 1.00 61.50 196 GLU A O 1
ATOM 1575 N N . LEU A 1 197 ? -40.288 17.076 54.656 1.00 65.12 197 LEU A N 1
ATOM 1576 C CA . LEU A 1 197 ? -39.076 17.288 55.450 1.00 65.12 197 LEU A CA 1
ATOM 1577 C C . LEU A 1 197 ? -39.159 16.559 56.796 1.00 65.12 197 LEU A C 1
ATOM 1579 O O . LEU A 1 197 ? -38.162 15.981 57.225 1.00 65.12 197 LEU A O 1
ATOM 1583 N N . ASP A 1 198 ? -40.330 16.538 57.434 1.00 70.00 198 ASP A N 1
ATOM 1584 C CA . ASP A 1 198 ? -40.554 15.771 58.662 1.00 70.00 198 ASP A CA 1
ATOM 1585 C C . ASP A 1 198 ? -40.506 14.256 58.390 1.00 70.00 198 ASP A C 1
ATOM 1587 O O . ASP A 1 198 ? -39.807 13.528 59.096 1.00 70.00 198 ASP A O 1
ATOM 1591 N N . ASN A 1 199 ? -41.087 13.789 57.278 1.00 71.50 199 ASN A N 1
ATOM 1592 C CA . ASN A 1 199 ? -40.935 12.400 56.819 1.00 71.50 199 ASN A CA 1
ATOM 1593 C C . ASN A 1 199 ? -39.479 12.042 56.460 1.00 71.50 199 ASN A C 1
ATOM 1595 O O . ASN A 1 199 ? -39.034 10.910 56.671 1.00 71.50 199 ASN A O 1
ATOM 1599 N N . LEU A 1 200 ? -38.708 12.977 55.890 1.00 66.44 200 LEU A N 1
ATOM 1600 C CA . LEU A 1 200 ? -37.285 12.769 55.612 1.00 66.44 200 LEU A CA 1
ATOM 1601 C C . LEU A 1 200 ? -36.452 12.754 56.896 1.00 66.44 200 LEU A C 1
ATOM 1603 O O . LEU A 1 200 ? -35.504 11.974 56.966 1.00 66.44 200 LEU A O 1
ATOM 1607 N N . LYS A 1 201 ? -36.800 13.566 57.901 1.00 70.69 201 LYS A N 1
ATOM 1608 C CA . LYS A 1 201 ? -36.171 13.531 59.227 1.00 70.69 201 LYS A CA 1
ATOM 1609 C C . LYS A 1 201 ? -36.424 12.202 59.925 1.00 70.69 201 LYS A C 1
ATOM 1611 O O . LYS A 1 201 ? -35.454 11.601 60.371 1.00 70.69 201 LYS A O 1
ATOM 1616 N N . GLU A 1 202 ? -37.653 11.685 59.913 1.00 71.31 202 GLU A N 1
ATOM 1617 C CA . GLU A 1 202 ? -37.946 10.344 60.443 1.00 71.31 202 GLU A CA 1
ATOM 1618 C C . GLU A 1 202 ? -37.151 9.255 59.709 1.00 71.31 202 GLU A C 1
ATOM 1620 O O . GLU A 1 202 ? -36.550 8.381 60.334 1.00 71.31 202 GLU A O 1
ATOM 1625 N N . LYS A 1 203 ? -37.062 9.318 58.372 1.00 71.50 203 LYS A N 1
ATOM 1626 C CA . LYS A 1 203 ? -36.234 8.375 57.596 1.00 71.50 203 LYS A CA 1
ATOM 1627 C C . LYS A 1 203 ? -34.738 8.518 57.890 1.00 71.50 203 LYS A C 1
ATOM 1629 O O . LYS A 1 203 ? -34.013 7.523 57.841 1.00 71.50 203 LYS A O 1
ATOM 1634 N N . PHE A 1 204 ? -34.263 9.728 58.177 1.00 70.31 204 PHE A N 1
ATOM 1635 C CA . PHE A 1 204 ? -32.872 9.991 58.540 1.00 70.31 204 PHE A CA 1
ATOM 1636 C C . PHE A 1 204 ? -32.554 9.498 59.958 1.00 70.31 204 PHE A C 1
ATOM 1638 O O . PHE A 1 204 ? -31.514 8.874 60.166 1.00 70.31 204 PHE A O 1
ATOM 1645 N N . GLU A 1 205 ? -33.463 9.685 60.914 1.00 73.38 205 GLU A N 1
ATOM 1646 C CA . GLU A 1 205 ? -33.374 9.103 62.257 1.00 73.38 205 GLU A CA 1
ATOM 1647 C C . GLU A 1 205 ? -33.398 7.576 62.191 1.00 73.38 205 GLU A C 1
ATOM 1649 O O . GLU A 1 205 ? -32.529 6.925 62.768 1.00 73.38 205 GLU A O 1
ATOM 1654 N N . HIS A 1 206 ? -34.288 6.989 61.388 1.00 69.00 206 HIS A N 1
ATOM 1655 C CA . HIS A 1 206 ? -34.329 5.544 61.176 1.00 69.00 206 HIS A CA 1
ATOM 1656 C C . HIS A 1 206 ? -33.035 5.012 60.535 1.00 69.00 206 HIS A C 1
ATOM 1658 O O . HIS A 1 206 ? -32.551 3.943 60.915 1.00 69.00 206 HIS A O 1
ATOM 1664 N N . ARG A 1 207 ? -32.429 5.742 59.586 1.00 68.25 207 ARG A N 1
ATOM 1665 C CA . ARG A 1 207 ? -31.106 5.382 59.042 1.00 68.25 207 ARG A CA 1
ATOM 1666 C C . ARG A 1 207 ? -29.997 5.528 60.069 1.00 68.25 207 ARG A C 1
ATOM 1668 O O . ARG A 1 207 ? -29.104 4.696 60.087 1.00 68.25 207 ARG A O 1
ATOM 1675 N N . THR A 1 208 ? -30.059 6.540 60.925 1.00 70.69 208 THR A N 1
ATOM 1676 C CA . THR A 1 208 ? -29.062 6.759 61.978 1.00 70.69 208 THR A CA 1
ATOM 1677 C C . THR A 1 208 ? -29.136 5.646 63.025 1.00 70.69 208 THR A C 1
ATOM 1679 O O . THR A 1 208 ? -28.102 5.134 63.444 1.00 70.69 208 THR A O 1
ATOM 1682 N N . ILE A 1 209 ? -30.343 5.194 63.377 1.00 74.31 209 ILE A N 1
ATOM 1683 C CA . ILE A 1 209 ? -30.566 4.017 64.227 1.00 74.31 209 ILE A CA 1
ATOM 1684 C C . ILE A 1 209 ? -30.026 2.752 63.543 1.00 74.31 209 ILE A C 1
ATOM 1686 O O . ILE A 1 209 ? -29.295 1.990 64.171 1.00 74.31 209 ILE A O 1
ATOM 1690 N N . GLN A 1 210 ? -30.299 2.549 62.248 1.00 66.88 210 GLN A N 1
ATOM 1691 C CA . GLN A 1 210 ? -29.744 1.416 61.492 1.00 66.88 210 GLN A CA 1
ATOM 1692 C C . GLN A 1 210 ? -28.214 1.463 61.385 1.00 66.88 210 GLN A C 1
ATOM 1694 O O . GLN A 1 210 ? -27.563 0.427 61.477 1.00 66.88 210 GLN A O 1
ATOM 1699 N N . GLU A 1 211 ? -27.618 2.642 61.212 1.00 68.88 211 GLU A N 1
ATOM 1700 C CA . GLU A 1 211 ? -26.166 2.817 61.158 1.00 68.88 211 GLU A CA 1
ATOM 1701 C C . GLU A 1 211 ? -25.527 2.565 62.530 1.00 68.88 211 GLU A C 1
ATOM 1703 O O . GLU A 1 211 ? -24.482 1.921 62.614 1.00 68.88 211 GLU A O 1
ATOM 1708 N N . GLN A 1 212 ? -26.168 3.004 63.616 1.00 74.88 212 GLN A N 1
ATOM 1709 C CA . GLN A 1 212 ? -25.758 2.664 64.980 1.00 74.88 212 GLN A CA 1
ATOM 1710 C C . GLN A 1 212 ? -25.876 1.160 65.245 1.00 74.88 212 GLN A C 1
ATOM 1712 O O . GLN A 1 212 ? -24.977 0.581 65.850 1.00 74.88 212 GLN A O 1
ATOM 1717 N N . GLU A 1 213 ? -26.924 0.501 64.749 1.00 71.44 213 GLU A N 1
ATOM 1718 C CA . GLU A 1 213 ? -27.091 -0.948 64.873 1.00 71.44 213 GLU A CA 1
ATOM 1719 C C . GLU A 1 213 ? -26.049 -1.718 64.044 1.00 71.44 213 GLU A C 1
ATOM 1721 O O . GLU A 1 213 ? -25.486 -2.703 64.518 1.00 71.44 213 GLU A O 1
ATOM 1726 N N . MET A 1 214 ? -25.724 -1.238 62.840 1.00 62.94 214 MET A N 1
ATOM 1727 C CA . MET A 1 214 ? -24.637 -1.764 62.007 1.00 62.94 214 MET A CA 1
ATOM 1728 C C . MET A 1 214 ? -23.278 -1.586 62.685 1.00 62.94 214 MET A C 1
ATOM 1730 O O . MET A 1 214 ? -22.498 -2.532 62.723 1.00 62.94 214 MET A O 1
ATOM 1734 N N . LYS A 1 215 ? -23.004 -0.419 63.283 1.00 73.62 215 LYS A N 1
ATOM 1735 C CA . LYS A 1 215 ? -21.785 -0.179 64.075 1.00 73.62 215 LYS A CA 1
ATOM 1736 C C . LYS A 1 215 ? -21.728 -1.070 65.312 1.00 73.62 215 LYS A C 1
ATOM 1738 O O . LYS A 1 215 ? -20.660 -1.582 65.627 1.00 73.62 215 LYS A O 1
ATOM 1743 N N . ARG A 1 216 ? -22.862 -1.319 65.975 1.00 77.69 216 ARG A N 1
ATOM 1744 C CA . ARG A 1 216 ? -22.945 -2.263 67.097 1.00 77.69 216 ARG A CA 1
ATOM 1745 C C . ARG A 1 216 ? -22.639 -3.690 66.645 1.00 77.69 216 ARG A C 1
ATOM 1747 O O . ARG A 1 216 ? -21.834 -4.358 67.276 1.00 77.69 216 ARG A O 1
ATOM 1754 N N . LYS A 1 217 ? -23.215 -4.133 65.522 1.00 69.69 217 LYS A N 1
ATOM 1755 C CA . LYS A 1 217 ? -22.934 -5.448 64.919 1.00 69.69 217 LYS A CA 1
ATOM 1756 C C . LYS A 1 217 ? -21.484 -5.574 64.452 1.00 69.69 217 LYS A C 1
ATOM 1758 O O . LYS A 1 217 ? -20.909 -6.647 64.584 1.00 69.69 217 LYS A O 1
ATOM 1763 N N . LEU A 1 218 ? -20.890 -4.494 63.941 1.00 66.94 218 LEU A N 1
ATOM 1764 C CA . LEU A 1 218 ? -19.477 -4.449 63.566 1.00 66.94 218 LEU A CA 1
ATOM 1765 C C . LEU A 1 218 ? -18.579 -4.573 64.804 1.00 66.94 218 LEU A C 1
ATOM 1767 O O . LEU A 1 218 ? -17.670 -5.391 64.795 1.00 66.94 218 LEU A O 1
ATOM 1771 N N . ALA A 1 219 ? -18.888 -3.856 65.888 1.00 72.25 219 ALA A N 1
ATOM 1772 C CA . ALA A 1 219 ? -18.175 -3.972 67.160 1.00 72.25 219 ALA A CA 1
ATOM 1773 C C . ALA A 1 219 ? -18.316 -5.375 67.784 1.00 72.25 219 ALA A C 1
ATOM 1775 O O . ALA A 1 219 ? -17.323 -5.945 68.225 1.00 72.25 219 ALA A O 1
ATOM 1776 N N . GLU A 1 220 ? -19.513 -5.974 67.744 1.00 71.69 220 GLU A N 1
ATOM 1777 C CA . GLU A 1 220 ? -19.740 -7.371 68.153 1.00 71.69 220 GLU A CA 1
ATOM 1778 C C . GLU A 1 220 ? -18.929 -8.355 67.283 1.00 71.69 220 GLU A C 1
ATOM 1780 O O . GLU A 1 220 ? -18.434 -9.367 67.779 1.00 71.69 220 GLU A O 1
ATOM 1785 N N . HIS A 1 221 ? -18.770 -8.079 65.983 1.00 68.75 221 HIS A N 1
ATOM 1786 C CA . HIS A 1 221 ? -17.935 -8.884 65.087 1.00 68.75 221 HIS A CA 1
ATOM 1787 C C . HIS A 1 221 ? -16.438 -8.702 65.345 1.00 68.75 221 HIS A C 1
ATOM 1789 O O . HIS A 1 221 ? -15.692 -9.675 65.282 1.00 68.75 221 HIS A O 1
ATOM 1795 N N . GLU A 1 222 ? -15.987 -7.487 65.645 1.00 69.88 222 GLU A N 1
ATOM 1796 C CA . GLU A 1 222 ? -14.601 -7.204 66.021 1.00 69.88 222 GLU A CA 1
ATOM 1797 C C . GLU A 1 222 ? -14.239 -7.842 67.364 1.00 69.88 222 GLU A C 1
ATOM 1799 O O . GLU A 1 222 ? -13.130 -8.351 67.514 1.00 69.88 222 GLU A O 1
ATOM 1804 N N . GLU A 1 223 ? -15.169 -7.869 68.319 1.00 73.69 223 GLU A N 1
ATOM 1805 C CA . GLU A 1 223 ? -15.020 -8.574 69.594 1.00 73.69 223 GLU A CA 1
ATOM 1806 C C . GLU A 1 223 ? -14.941 -10.090 69.379 1.00 73.69 223 GLU A C 1
ATOM 1808 O O . GLU A 1 223 ? -13.971 -10.713 69.807 1.00 73.69 223 GLU A O 1
ATOM 1813 N N . LYS A 1 224 ? -15.853 -10.669 68.583 1.00 71.00 224 LYS A N 1
ATOM 1814 C CA . LYS A 1 224 ? -15.780 -12.087 68.187 1.00 71.00 224 LYS A CA 1
ATOM 1815 C C . LYS A 1 224 ? -14.492 -12.425 67.440 1.00 71.00 224 LYS A C 1
ATOM 1817 O O . LYS A 1 224 ? -13.924 -13.486 67.664 1.00 71.00 224 LYS A O 1
ATOM 1822 N N . ASN A 1 225 ? -13.999 -11.540 66.577 1.00 66.06 225 ASN A N 1
ATOM 1823 C CA . ASN A 1 225 ? -12.725 -11.737 65.883 1.00 66.06 225 ASN A CA 1
ATOM 1824 C C . ASN A 1 225 ? -11.531 -11.657 66.842 1.00 66.06 225 ASN A C 1
ATOM 1826 O O . ASN A 1 225 ? -10.538 -12.354 66.641 1.00 66.06 225 ASN A O 1
ATOM 1830 N N . ARG A 1 226 ? -11.626 -10.849 67.901 1.00 73.50 226 ARG A N 1
ATOM 1831 C CA . ARG A 1 226 ? -10.629 -10.788 68.975 1.00 73.50 226 ARG A CA 1
ATOM 1832 C C . ARG A 1 226 ? -10.641 -12.066 69.818 1.00 73.50 226 ARG A C 1
ATOM 1834 O O . ARG A 1 226 ? -9.574 -12.576 70.147 1.00 73.50 226 ARG A O 1
ATOM 1841 N N . ASP A 1 227 ? -11.818 -12.625 70.085 1.00 70.56 227 ASP A N 1
ATOM 1842 C CA . ASP A 1 227 ? -11.974 -13.923 70.750 1.00 70.56 227 ASP A CA 1
ATOM 1843 C C . ASP A 1 227 ? -11.460 -15.076 69.880 1.00 70.56 227 ASP A C 1
ATOM 1845 O O . ASP A 1 227 ? -10.763 -15.958 70.376 1.00 70.56 227 ASP A O 1
ATOM 1849 N N . ILE A 1 228 ? -11.713 -15.031 68.568 1.00 62.59 228 ILE A N 1
ATOM 1850 C CA . ILE A 1 228 ? -11.144 -15.967 67.591 1.00 62.59 228 ILE A CA 1
ATOM 1851 C C . ILE A 1 228 ? -9.613 -15.859 67.578 1.00 62.59 228 ILE A C 1
ATOM 1853 O O . ILE A 1 228 ? -8.937 -16.881 67.629 1.00 62.59 228 ILE A O 1
ATOM 1857 N N . ALA A 1 229 ? -9.044 -14.651 67.583 1.00 64.12 229 ALA A N 1
ATOM 1858 C CA . ALA A 1 229 ? -7.594 -14.453 67.642 1.00 64.12 229 ALA A CA 1
ATOM 1859 C C . ALA A 1 229 ? -6.976 -14.962 68.961 1.00 64.12 229 ALA A C 1
ATOM 1861 O O . ALA A 1 229 ? -5.906 -15.569 68.948 1.00 64.12 229 ALA A O 1
ATOM 1862 N N . ASN A 1 230 ? -7.668 -14.786 70.091 1.00 68.94 230 ASN A N 1
ATOM 1863 C CA . ASN A 1 230 ? -7.258 -15.348 71.381 1.00 68.94 230 ASN A CA 1
ATOM 1864 C C . ASN A 1 230 ? -7.343 -16.884 71.400 1.00 68.94 230 ASN A C 1
ATOM 1866 O O . ASN A 1 230 ? -6.472 -17.533 71.979 1.00 68.94 230 ASN A O 1
ATOM 1870 N N . LEU A 1 231 ? -8.348 -17.473 70.742 1.00 62.38 231 LEU A N 1
ATOM 1871 C CA . LEU A 1 231 ? -8.464 -18.923 70.558 1.00 62.38 231 LEU A CA 1
ATOM 1872 C C . LEU A 1 231 ? -7.351 -19.466 69.649 1.00 62.38 231 LEU A C 1
ATOM 1874 O O . LEU A 1 231 ? -6.767 -20.493 69.977 1.00 62.38 231 LEU A O 1
ATOM 1878 N N . PHE A 1 232 ? -6.979 -18.760 68.576 1.00 54.00 232 PHE A N 1
ATOM 1879 C CA . PHE A 1 232 ? -5.826 -19.123 67.740 1.00 54.00 232 PHE A CA 1
ATOM 1880 C C . PHE A 1 232 ? -4.501 -19.075 68.519 1.00 54.00 232 PHE A C 1
ATOM 1882 O O . PHE A 1 232 ? -3.698 -19.995 68.401 1.00 54.00 232 PHE A O 1
ATOM 1889 N N . GLY A 1 233 ? -4.312 -18.092 69.408 1.00 58.25 233 GLY A N 1
ATOM 1890 C CA . GLY A 1 233 ? -3.143 -18.046 70.299 1.00 58.25 233 GLY A CA 1
ATOM 1891 C C . GLY A 1 233 ? -3.072 -19.204 71.309 1.00 58.25 233 GLY A C 1
ATOM 1892 O O . GLY A 1 233 ? -1.979 -19.625 71.691 1.00 58.25 233 GLY A O 1
ATOM 1893 N N . GLN A 1 234 ? -4.222 -19.755 71.716 1.00 57.72 234 GLN A N 1
ATOM 1894 C CA . GLN A 1 234 ? -4.304 -20.962 72.554 1.00 57.72 234 GLN A CA 1
ATOM 1895 C C . GLN A 1 234 ? -4.109 -22.258 71.746 1.00 57.72 234 GLN A C 1
ATOM 1897 O O . GLN A 1 234 ? -3.592 -23.239 72.277 1.00 57.72 234 GLN A O 1
ATOM 1902 N N . VAL A 1 235 ? -4.472 -22.262 70.459 1.00 53.25 235 VAL A N 1
ATOM 1903 C CA . VAL A 1 235 ? -4.222 -23.377 69.530 1.00 53.25 235 VAL A CA 1
ATOM 1904 C C . VAL A 1 235 ? -2.729 -23.495 69.202 1.00 53.25 235 VAL A C 1
ATOM 1906 O O . VAL A 1 235 ? -2.197 -24.604 69.244 1.00 53.25 235 VAL A O 1
ATOM 1909 N N . ASP A 1 236 ? -2.020 -22.379 69.010 1.00 49.03 236 ASP A N 1
ATOM 1910 C CA . ASP A 1 236 ? -0.567 -22.374 68.762 1.00 49.03 236 ASP A CA 1
ATOM 1911 C C . ASP A 1 236 ? 0.249 -22.910 69.955 1.00 49.03 236 ASP A C 1
ATOM 1913 O O . ASP A 1 236 ? 1.295 -23.530 69.773 1.00 49.03 236 ASP A O 1
ATOM 1917 N N . THR A 1 237 ? -0.252 -22.759 71.187 1.00 54.00 237 THR A N 1
ATOM 1918 C CA . THR A 1 237 ? 0.402 -23.292 72.400 1.00 54.00 237 THR A CA 1
ATOM 1919 C C . THR A 1 237 ? 0.109 -24.775 72.662 1.00 54.00 237 THR A C 1
ATOM 1921 O O . THR A 1 237 ? 0.847 -25.423 73.407 1.00 54.00 237 THR A O 1
ATOM 1924 N N . VAL A 1 238 ? -0.931 -25.343 72.042 1.00 51.34 238 VAL A N 1
ATOM 1925 C CA . VAL A 1 238 ? -1.250 -26.784 72.102 1.00 51.34 238 VAL A CA 1
ATOM 1926 C C . VAL A 1 238 ? -0.637 -27.541 70.910 1.00 51.34 238 VAL A C 1
ATOM 1928 O O . VAL A 1 238 ? -0.249 -28.702 71.057 1.00 51.34 238 VAL A O 1
ATOM 1931 N N . ALA A 1 239 ? -0.445 -26.872 69.767 1.00 44.44 239 ALA A N 1
ATOM 1932 C CA . ALA A 1 239 ? 0.138 -27.436 68.547 1.00 44.44 239 ALA A CA 1
ATOM 1933 C C . ALA A 1 239 ? 1.645 -27.762 68.642 1.00 44.44 239 ALA A C 1
ATOM 1935 O O . ALA A 1 239 ? 2.144 -28.572 67.863 1.00 44.44 239 ALA A O 1
ATOM 1936 N N . GLU A 1 240 ? 2.379 -27.227 69.626 1.00 48.06 240 GLU A N 1
ATOM 1937 C CA . GLU A 1 240 ? 3.782 -27.612 69.867 1.00 48.06 240 GLU A CA 1
ATOM 1938 C C . GLU A 1 240 ? 3.952 -29.007 70.501 1.00 48.06 240 GLU A C 1
ATOM 1940 O O . GLU A 1 240 ? 5.084 -29.478 70.636 1.00 48.06 240 GLU A O 1
ATOM 1945 N N . LYS A 1 241 ? 2.867 -29.702 70.887 1.00 51.91 241 LYS A N 1
ATOM 1946 C CA . LYS A 1 241 ? 2.984 -30.947 71.667 1.00 51.91 241 LYS A CA 1
ATOM 1947 C C . LYS A 1 241 ? 2.399 -32.230 71.091 1.00 51.91 241 LYS A C 1
ATOM 1949 O O . LYS A 1 241 ? 2.715 -33.263 71.674 1.00 51.91 241 LYS A O 1
ATOM 1954 N N . TYR A 1 242 ? 1.646 -32.240 69.989 1.00 44.06 242 TYR A N 1
ATOM 1955 C CA . TYR A 1 242 ? 1.131 -33.508 69.450 1.00 44.06 242 TYR A CA 1
ATOM 1956 C C . TYR A 1 242 ? 1.106 -33.591 67.916 1.00 44.06 242 TYR A C 1
ATOM 1958 O O . TYR A 1 242 ? 0.319 -32.948 67.237 1.00 44.06 242 TYR A O 1
ATOM 1966 N N . ASP A 1 243 ? 1.999 -34.467 67.456 1.00 51.12 243 ASP A N 1
ATOM 1967 C CA . ASP A 1 243 ? 1.982 -35.336 66.280 1.00 51.12 243 ASP A CA 1
ATOM 1968 C C . ASP A 1 243 ? 2.086 -34.771 64.852 1.00 51.12 243 ASP A C 1
ATOM 1970 O O . ASP A 1 243 ? 1.141 -34.394 64.169 1.00 51.12 243 ASP A O 1
ATOM 1974 N N . LYS A 1 244 ? 3.324 -34.862 64.362 1.00 56.56 244 LYS A N 1
ATOM 1975 C CA . LYS A 1 244 ? 3.872 -34.431 63.072 1.00 56.56 244 LYS A CA 1
ATOM 1976 C C . LYS A 1 244 ? 3.418 -35.273 61.863 1.00 56.56 244 LYS A C 1
ATOM 1978 O O . LYS A 1 244 ? 3.880 -34.999 60.759 1.00 56.56 244 LYS A O 1
ATOM 1983 N N . ASN A 1 245 ? 2.570 -36.287 62.053 1.00 55.50 245 ASN A N 1
ATOM 1984 C CA . ASN A 1 245 ? 2.252 -37.280 61.019 1.00 55.50 245 ASN A CA 1
ATOM 1985 C C . ASN A 1 245 ? 1.022 -36.917 60.165 1.00 55.50 245 ASN A C 1
ATOM 1987 O O . ASN A 1 245 ? 1.109 -37.002 58.943 1.00 55.50 245 ASN A O 1
ATOM 1991 N N . GLU A 1 246 ? -0.071 -36.407 60.744 1.00 52.59 246 GLU A N 1
ATOM 1992 C CA . GLU A 1 246 ? -1.262 -36.015 59.955 1.00 52.59 246 GLU A CA 1
ATOM 1993 C C . GLU A 1 246 ? -0.998 -34.779 59.078 1.00 52.59 246 GLU A C 1
ATOM 1995 O O . GLU A 1 246 ? -1.494 -34.671 57.957 1.00 52.59 246 GLU A O 1
ATOM 2000 N N . LEU A 1 247 ? -0.126 -33.870 59.531 1.00 51.94 247 LEU A N 1
ATOM 2001 C CA . LEU A 1 247 ? 0.263 -32.682 58.764 1.00 51.94 247 LEU A CA 1
ATOM 2002 C C . LEU A 1 247 ? 1.130 -33.023 57.539 1.00 51.94 247 LEU A C 1
ATOM 2004 O O . LEU A 1 247 ? 1.204 -32.241 56.591 1.00 51.94 247 LEU A O 1
ATOM 2008 N N . GLN A 1 248 ? 1.804 -34.176 57.556 1.00 56.09 248 GLN A N 1
ATOM 2009 C CA . GLN A 1 248 ? 2.624 -34.650 56.444 1.00 56.09 248 GLN A CA 1
ATOM 2010 C C . GLN A 1 248 ? 1.773 -35.380 55.393 1.00 56.09 248 GLN A C 1
ATOM 2012 O O . GLN A 1 248 ? 2.055 -35.250 54.201 1.00 56.09 248 GLN A O 1
ATOM 2017 N N . GLU A 1 249 ? 0.701 -36.061 55.810 1.00 59.62 249 GLU A N 1
ATOM 2018 C CA . GLU A 1 249 ? -0.302 -36.649 54.911 1.00 59.62 249 GLU A CA 1
ATOM 2019 C C . GLU A 1 249 ? -1.144 -35.576 54.216 1.00 59.62 249 GLU A C 1
ATOM 2021 O O . GLU A 1 249 ? -1.223 -35.585 52.991 1.00 59.62 249 GLU A O 1
ATOM 2026 N N . LEU A 1 250 ? -1.648 -34.576 54.946 1.00 55.50 250 LEU A N 1
ATOM 2027 C CA . LEU A 1 250 ? -2.385 -33.448 54.354 1.00 55.50 250 LEU A CA 1
ATOM 2028 C C . LEU A 1 250 ? -1.517 -32.602 53.414 1.00 55.50 250 LEU A C 1
ATOM 2030 O O . LEU A 1 250 ? -2.000 -32.101 52.401 1.00 55.50 250 LEU A O 1
ATOM 2034 N N . LYS A 1 251 ? -0.218 -32.466 53.707 1.00 60.28 251 LYS A N 1
ATOM 2035 C CA . LYS A 1 251 ? 0.726 -31.793 52.807 1.00 60.28 251 LYS A CA 1
ATOM 2036 C C . LYS A 1 251 ? 1.017 -32.623 51.555 1.00 60.28 251 LYS A C 1
ATOM 2038 O O . LYS A 1 251 ? 1.093 -32.051 50.475 1.00 60.28 251 LYS A O 1
ATOM 2043 N N . MET A 1 252 ? 1.112 -33.951 51.669 1.00 65.81 252 MET A N 1
ATOM 2044 C CA . MET A 1 252 ? 1.189 -34.837 50.500 1.00 65.81 252 MET A CA 1
ATOM 2045 C C . MET A 1 252 ? -0.101 -34.827 49.675 1.00 65.81 252 MET A C 1
ATOM 2047 O O . MET A 1 252 ? -0.015 -34.792 48.453 1.00 65.81 252 MET A O 1
ATOM 2051 N N . GLU A 1 253 ? -1.282 -34.819 50.296 1.00 63.06 253 GLU A N 1
ATOM 2052 C CA . GLU A 1 253 ? -2.566 -34.703 49.588 1.00 63.06 253 GLU A CA 1
ATOM 2053 C C . GLU A 1 253 ? -2.722 -33.350 48.895 1.00 63.06 253 GLU A C 1
ATOM 2055 O O . GLU A 1 253 ? -3.219 -33.291 47.769 1.00 63.06 253 GLU A O 1
ATOM 2060 N N . PHE A 1 254 ? -2.250 -32.270 49.519 1.00 65.44 254 PHE A N 1
ATOM 2061 C CA . PHE A 1 254 ? -2.233 -30.942 48.917 1.00 65.44 2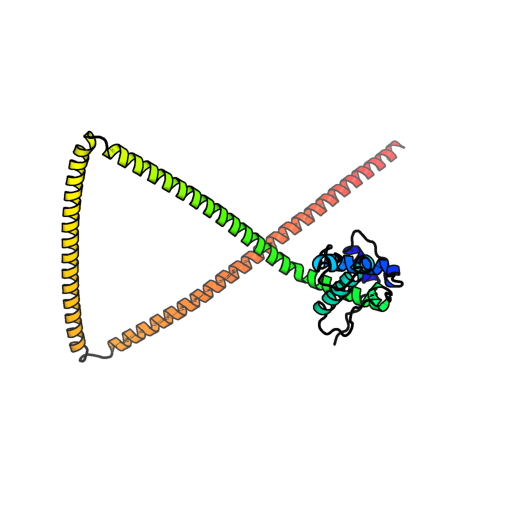54 PHE A CA 1
ATOM 2062 C C . PHE A 1 254 ? -1.237 -30.854 47.752 1.00 65.44 254 PHE A C 1
ATOM 2064 O O . PHE A 1 254 ? -1.590 -30.367 46.677 1.00 65.44 254 PHE A O 1
ATOM 2071 N N . ASP A 1 255 ? -0.020 -31.379 47.912 1.00 66.88 255 ASP A N 1
ATOM 2072 C CA . ASP A 1 255 ? 0.994 -31.403 46.851 1.00 66.88 255 ASP A CA 1
ATOM 2073 C C . ASP A 1 255 ? 0.573 -32.321 45.684 1.00 66.88 255 ASP A C 1
ATOM 2075 O O . ASP A 1 255 ? 0.812 -31.991 44.519 1.00 66.88 255 ASP A O 1
ATOM 2079 N N . ASN A 1 256 ? -0.111 -33.436 45.969 1.00 69.88 256 ASN A N 1
ATOM 2080 C CA . ASN A 1 256 ? -0.695 -34.316 44.954 1.00 69.88 256 ASN A CA 1
ATOM 2081 C C . ASN A 1 256 ? -1.886 -33.652 44.255 1.00 69.88 256 ASN A C 1
ATOM 2083 O O . ASN A 1 256 ? -1.916 -33.638 43.032 1.00 69.88 256 ASN A O 1
ATOM 2087 N N . SER A 1 257 ? -2.790 -32.998 44.990 1.00 61.16 257 SER A N 1
ATOM 2088 C CA . SER A 1 257 ? -3.904 -32.241 44.395 1.00 61.16 257 SER A CA 1
ATOM 2089 C C . SER A 1 257 ? -3.414 -31.069 43.541 1.00 61.16 257 SER A C 1
ATOM 2091 O O . SER A 1 257 ? -4.010 -30.755 42.515 1.00 61.16 257 SER A O 1
ATOM 2093 N N . THR A 1 258 ? -2.298 -30.437 43.915 1.00 64.81 258 THR A N 1
ATOM 2094 C CA . THR A 1 258 ? -1.682 -29.353 43.133 1.00 64.81 258 THR A CA 1
ATOM 2095 C C . THR A 1 258 ? -1.023 -29.886 41.858 1.00 64.81 258 THR A C 1
ATOM 2097 O O . THR A 1 258 ? -1.102 -29.254 40.800 1.00 64.81 258 THR A O 1
ATOM 2100 N N . LYS A 1 259 ? -0.407 -31.074 41.922 1.00 69.00 259 LYS A N 1
ATOM 2101 C CA . LYS A 1 259 ? 0.096 -31.780 40.735 1.00 69.00 259 LYS A CA 1
ATOM 2102 C C . LYS A 1 259 ? -1.032 -32.239 39.821 1.00 69.00 259 LYS A C 1
ATOM 2104 O O . LYS A 1 259 ? -0.913 -32.046 38.616 1.00 69.00 259 LYS A O 1
ATOM 2109 N N . ASP A 1 260 ? -2.108 -32.783 40.374 1.00 68.75 260 ASP A N 1
ATOM 2110 C CA . ASP A 1 260 ? -3.274 -33.219 39.612 1.00 68.75 260 ASP A CA 1
ATOM 2111 C C . ASP A 1 260 ? -3.955 -32.022 38.952 1.00 68.75 260 ASP A C 1
ATOM 2113 O O . ASP A 1 260 ? -4.236 -32.072 37.761 1.00 68.75 260 ASP A O 1
ATOM 2117 N N . PHE A 1 261 ? -4.098 -30.895 39.657 1.00 68.31 261 PHE A N 1
ATOM 2118 C CA . PHE A 1 261 ? -4.590 -29.647 39.072 1.00 68.31 261 PHE A CA 1
ATOM 2119 C C . PHE A 1 261 ? -3.693 -29.152 37.931 1.00 68.31 261 PHE A C 1
ATOM 2121 O O . PHE A 1 261 ? -4.197 -28.800 36.869 1.00 68.31 261 PHE A O 1
ATOM 2128 N N . SER A 1 262 ? -2.368 -29.194 38.104 1.00 70.69 262 SER A N 1
ATOM 2129 C CA . SER A 1 262 ? -1.417 -28.808 37.050 1.00 70.69 262 SER A CA 1
ATOM 2130 C C . SER A 1 262 ? -1.487 -29.747 35.837 1.00 70.69 262 SER A C 1
ATOM 2132 O O . SER A 1 262 ? -1.404 -29.297 34.695 1.00 70.69 262 SER A O 1
ATOM 2134 N N . GLN A 1 263 ? -1.674 -31.053 36.053 1.00 73.00 263 GLN A N 1
ATOM 2135 C CA . GLN A 1 263 ? -1.874 -32.027 34.975 1.00 73.00 263 GLN A CA 1
ATOM 2136 C C . GLN A 1 263 ? -3.217 -31.831 34.271 1.00 73.00 263 GLN A C 1
ATOM 2138 O O . GLN A 1 263 ? -3.292 -31.953 33.050 1.00 73.00 263 GLN A O 1
ATOM 2143 N N . GLU A 1 264 ? -4.270 -31.506 35.014 1.00 68.38 264 GLU A N 1
ATOM 2144 C CA . GLU A 1 264 ? -5.594 -31.237 34.464 1.00 68.38 264 GLU A CA 1
ATOM 2145 C C . GLU A 1 264 ? -5.606 -29.917 33.679 1.00 68.38 264 GLU A C 1
ATOM 2147 O O . GLU A 1 264 ? -6.238 -29.825 32.628 1.00 68.38 264 GLU A O 1
ATOM 2152 N N . GLU A 1 265 ? -4.836 -28.918 34.116 1.00 69.81 265 GLU A N 1
ATOM 2153 C CA . GLU A 1 265 ? -4.621 -27.663 33.396 1.00 69.81 265 GLU A CA 1
ATOM 2154 C C . GLU A 1 265 ? -3.807 -27.882 32.110 1.00 69.81 265 GLU A C 1
ATOM 2156 O O . GLU A 1 265 ? -4.179 -27.363 31.055 1.00 69.81 265 GLU A O 1
ATOM 2161 N N . MET A 1 266 ? -2.779 -28.741 32.144 1.00 72.81 266 MET A N 1
ATOM 2162 C CA . MET A 1 266 ? -2.065 -29.178 30.936 1.00 72.81 266 MET A CA 1
ATOM 2163 C C . MET A 1 266 ? -2.980 -29.939 29.971 1.00 72.81 266 MET A C 1
ATOM 2165 O O . MET A 1 266 ? -3.011 -29.616 28.785 1.00 72.81 266 MET A O 1
ATOM 2169 N N . LYS A 1 267 ? -3.792 -30.889 30.454 1.00 73.75 267 LYS A N 1
ATOM 2170 C CA . LYS A 1 267 ? -4.792 -31.586 29.624 1.00 73.75 267 LYS A CA 1
ATOM 2171 C C . LYS A 1 267 ? -5.830 -30.624 29.055 1.00 73.75 267 LYS A C 1
ATOM 2173 O O . LYS A 1 267 ? -6.259 -30.792 27.917 1.00 73.75 267 LYS A O 1
ATOM 2178 N N . ARG A 1 268 ? -6.239 -29.606 29.817 1.00 71.94 268 ARG A N 1
ATOM 2179 C CA . ARG A 1 268 ? -7.160 -28.565 29.351 1.00 71.94 268 ARG A CA 1
ATOM 2180 C C . ARG A 1 268 ? -6.519 -27.711 28.259 1.00 71.94 268 ARG A C 1
ATOM 2182 O O . ARG A 1 268 ? -7.193 -27.402 27.277 1.00 71.94 268 ARG A O 1
ATOM 2189 N N . ALA A 1 269 ? -5.237 -27.374 28.383 1.00 72.44 269 ALA A N 1
ATOM 2190 C CA . ALA A 1 269 ? -4.484 -26.685 27.339 1.00 72.44 269 ALA A CA 1
ATOM 2191 C C . ALA A 1 269 ? -4.330 -27.556 26.077 1.00 72.44 269 ALA A C 1
ATOM 2193 O O . ALA A 1 269 ? -4.567 -27.076 24.969 1.00 72.44 269 ALA A O 1
ATOM 2194 N N . GLU A 1 270 ? -4.042 -28.852 26.226 1.00 75.25 270 GLU A N 1
ATOM 2195 C CA . GLU A 1 270 ? -3.993 -29.809 25.113 1.00 75.25 270 GLU A CA 1
ATOM 2196 C C . GLU A 1 270 ? -5.351 -29.977 24.421 1.00 75.25 270 GLU A C 1
ATOM 2198 O O . GLU A 1 270 ? -5.422 -29.990 23.193 1.00 75.25 270 GLU A O 1
ATOM 2203 N N . LEU A 1 271 ? -6.439 -30.079 25.189 1.00 73.94 271 LEU A N 1
ATOM 2204 C CA . LEU A 1 271 ? -7.801 -30.136 24.656 1.00 73.94 271 LEU A CA 1
ATOM 2205 C C . LEU A 1 271 ? -8.170 -28.842 23.936 1.00 73.94 271 LEU A C 1
ATOM 2207 O O . LEU A 1 271 ? -8.770 -28.901 22.869 1.00 73.94 271 LEU A O 1
ATOM 2211 N N . THR A 1 272 ? -7.773 -27.689 24.474 1.00 76.62 272 THR A N 1
ATOM 2212 C CA . THR A 1 272 ? -7.989 -26.392 23.821 1.00 76.62 272 THR A CA 1
ATOM 2213 C C . THR A 1 272 ? -7.252 -26.339 22.486 1.00 76.62 272 THR A C 1
ATOM 2215 O O . THR A 1 272 ? -7.867 -26.018 21.476 1.00 76.62 272 THR A O 1
ATOM 2218 N N . ASN A 1 273 ? -5.986 -26.767 22.439 1.00 79.25 273 ASN A N 1
ATOM 2219 C CA . ASN A 1 273 ? -5.232 -26.867 21.187 1.00 79.25 273 ASN A CA 1
ATOM 2220 C C . ASN A 1 273 ? -5.868 -27.848 20.192 1.00 79.25 273 ASN A C 1
ATOM 2222 O O . ASN A 1 273 ? -5.947 -27.541 19.006 1.00 79.25 273 ASN A O 1
ATOM 2226 N N . LYS A 1 274 ? -6.364 -29.005 20.653 1.00 79.25 274 LYS A N 1
ATOM 2227 C CA . LYS A 1 274 ? -7.087 -29.960 19.794 1.00 79.25 274 LYS A CA 1
ATOM 2228 C C . LYS A 1 274 ? -8.381 -29.373 19.237 1.00 79.25 274 LYS A C 1
ATOM 2230 O O . LYS A 1 274 ? -8.690 -29.609 18.077 1.00 79.25 274 LYS A O 1
ATOM 2235 N N . VAL A 1 275 ? -9.128 -28.612 20.037 1.00 75.56 275 VAL A N 1
ATOM 2236 C CA . VAL A 1 275 ? -10.340 -27.921 19.573 1.00 75.56 275 VAL A CA 1
ATOM 2237 C C . VAL A 1 275 ? -9.990 -26.877 18.515 1.00 75.56 275 VAL A C 1
ATOM 2239 O O . VAL A 1 275 ? -10.677 -26.815 17.502 1.00 75.56 275 VAL A O 1
ATOM 2242 N N . THR A 1 276 ? -8.910 -26.114 18.698 1.00 79.69 276 THR A N 1
ATOM 2243 C CA . THR A 1 276 ? -8.444 -25.145 17.696 1.00 79.69 276 THR A CA 1
ATOM 2244 C C . THR A 1 276 ? -8.049 -25.831 16.387 1.00 79.69 276 THR A C 1
ATOM 2246 O O . THR A 1 276 ? -8.514 -25.418 15.330 1.00 79.69 276 THR A O 1
ATOM 2249 N N . LEU A 1 277 ? -7.282 -26.926 16.450 1.00 79.38 277 LEU A N 1
ATOM 2250 C CA . LEU A 1 277 ? -6.899 -27.705 15.265 1.00 79.38 277 LEU A CA 1
ATOM 2251 C C . LEU A 1 277 ? -8.118 -28.281 14.534 1.00 79.38 277 LEU A C 1
ATOM 2253 O O . LEU A 1 277 ? -8.215 -28.172 13.319 1.00 79.38 277 LEU A O 1
ATOM 2257 N N . LEU A 1 278 ? -9.092 -28.831 15.265 1.00 75.12 278 LEU A N 1
ATOM 2258 C CA . LEU A 1 278 ? -10.332 -29.337 14.666 1.00 75.12 278 LEU A CA 1
ATOM 2259 C C . LEU A 1 278 ? -11.178 -28.219 14.039 1.00 75.12 278 LEU A C 1
ATOM 2261 O O . LEU A 1 278 ? -11.880 -28.456 13.060 1.00 75.12 278 LEU A O 1
ATOM 2265 N N . GLN A 1 279 ? -11.132 -26.999 14.582 1.00 74.12 279 GLN A N 1
ATOM 2266 C CA . GLN A 1 279 ? -11.787 -25.838 13.974 1.00 74.12 279 GLN A CA 1
ATOM 2267 C C . GLN A 1 279 ? -11.089 -25.390 12.686 1.00 74.12 279 GLN A C 1
ATOM 2269 O O . GLN A 1 279 ? -11.774 -24.974 11.754 1.00 74.12 279 GLN A O 1
ATOM 2274 N N . GLU A 1 280 ? -9.760 -25.476 12.623 1.00 76.44 280 GLU A N 1
ATOM 2275 C CA . GLU A 1 280 ? -8.987 -25.224 11.401 1.00 76.44 280 GLU A CA 1
ATOM 2276 C C . GLU A 1 280 ? -9.284 -26.289 10.337 1.00 76.44 280 GLU A C 1
ATOM 2278 O O . GLU A 1 280 ? -9.699 -25.935 9.236 1.00 76.44 280 GLU A O 1
ATOM 2283 N N . GLU A 1 281 ? -9.232 -27.577 10.691 1.00 76.38 281 GLU A N 1
ATOM 2284 C CA . GLU A 1 281 ? -9.602 -28.676 9.785 1.00 76.38 281 GLU A CA 1
ATOM 2285 C C . GLU A 1 281 ? -11.052 -28.552 9.291 1.00 76.38 281 GLU A C 1
ATOM 2287 O O . GLU A 1 281 ? -11.335 -28.772 8.114 1.00 76.38 281 GLU A O 1
ATOM 2292 N N . SER A 1 282 ? -11.987 -28.149 10.160 1.00 72.94 282 SER A N 1
ATOM 2293 C CA . SER A 1 282 ? -13.379 -27.905 9.764 1.00 72.94 282 SER A CA 1
ATOM 2294 C C . SER A 1 282 ? -13.495 -26.776 8.738 1.00 72.94 282 SER A C 1
ATOM 2296 O O . SER A 1 282 ? -14.284 -26.897 7.803 1.00 72.94 282 SER A O 1
ATOM 2298 N N . ARG A 1 283 ? -12.717 -25.693 8.879 1.00 76.19 283 ARG A N 1
ATOM 2299 C CA . ARG A 1 283 ? -12.698 -24.601 7.890 1.00 76.19 283 ARG A CA 1
ATOM 2300 C C . ARG A 1 283 ? -12.097 -25.049 6.566 1.00 76.19 283 ARG A C 1
ATOM 2302 O O . ARG A 1 283 ? -12.618 -24.671 5.520 1.00 76.19 283 ARG A O 1
ATOM 2309 N N . ASP A 1 284 ? -11.048 -25.862 6.600 1.00 78.69 284 ASP A N 1
ATOM 2310 C CA . ASP A 1 284 ? -10.422 -26.397 5.390 1.00 78.69 284 ASP A CA 1
ATOM 2311 C C . ASP A 1 284 ? -11.385 -27.317 4.629 1.00 78.69 284 ASP A C 1
ATOM 2313 O O . ASP A 1 284 ? -11.531 -27.198 3.411 1.00 78.69 284 ASP A O 1
ATOM 2317 N N . VAL A 1 285 ? -12.125 -28.172 5.344 1.00 73.44 285 VAL A N 1
ATOM 2318 C CA . VAL A 1 285 ? -13.167 -29.030 4.757 1.00 73.44 285 VAL A CA 1
ATOM 2319 C C . VAL A 1 285 ? -14.324 -28.200 4.194 1.00 73.44 285 VAL A C 1
ATOM 2321 O O . VAL A 1 285 ? -14.806 -28.490 3.096 1.00 73.44 285 VAL A O 1
ATOM 2324 N N . GLU A 1 286 ? -14.767 -27.152 4.893 1.00 72.50 286 GLU A N 1
ATOM 2325 C CA . GLU A 1 286 ? -15.776 -26.217 4.378 1.00 72.50 286 GLU A CA 1
ATOM 2326 C C . GLU A 1 286 ? -15.293 -25.511 3.101 1.00 72.50 286 GLU A C 1
ATOM 2328 O O . GLU A 1 286 ? -16.043 -25.427 2.124 1.00 72.50 286 GLU A O 1
ATOM 2333 N N . GLY A 1 287 ? -14.031 -25.073 3.074 1.00 78.00 287 GLY A N 1
ATOM 2334 C CA . GLY A 1 287 ? -13.396 -24.458 1.911 1.00 78.00 287 GLY A CA 1
ATOM 2335 C C . GLY A 1 287 ? -13.297 -25.411 0.720 1.00 78.00 287 GLY A C 1
ATOM 2336 O O . GLY A 1 287 ? -13.685 -25.054 -0.394 1.00 78.00 287 GLY A O 1
ATOM 2337 N N . GLN A 1 288 ? -12.858 -26.650 0.952 1.00 75.50 288 GLN A N 1
ATOM 2338 C CA . GLN A 1 288 ? -12.782 -27.675 -0.087 1.00 75.50 288 GLN A CA 1
ATOM 2339 C C . GLN A 1 288 ? -14.174 -28.023 -0.631 1.00 75.50 288 GLN A C 1
ATOM 2341 O O . GLN A 1 288 ? -14.364 -28.090 -1.844 1.00 75.50 288 GLN A O 1
ATOM 2346 N N . THR A 1 289 ? -15.171 -28.163 0.244 1.00 70.12 289 THR A N 1
ATOM 2347 C CA . THR A 1 289 ? -16.555 -28.456 -0.159 1.00 70.12 289 THR A CA 1
ATOM 2348 C C . THR A 1 289 ? -17.153 -27.310 -0.982 1.00 70.12 289 THR A C 1
ATOM 2350 O O . THR A 1 289 ? -17.871 -27.545 -1.959 1.00 70.12 289 THR A O 1
ATOM 2353 N N . ALA A 1 290 ? -16.854 -26.057 -0.621 1.00 73.44 290 ALA A N 1
ATOM 2354 C CA . ALA A 1 290 ? -17.270 -24.886 -1.387 1.00 73.44 290 ALA A CA 1
ATOM 2355 C C . ALA A 1 290 ? -16.627 -24.867 -2.784 1.00 73.44 290 ALA A C 1
ATOM 2357 O O . ALA A 1 290 ? -17.335 -24.667 -3.775 1.00 73.44 290 ALA A O 1
ATOM 2358 N N . TRP A 1 291 ? -15.325 -25.155 -2.868 1.00 85.06 291 TRP A N 1
ATOM 2359 C CA . TRP A 1 291 ? -14.599 -25.243 -4.134 1.00 85.06 291 TRP A CA 1
ATOM 2360 C C . TRP A 1 291 ? -15.127 -26.370 -5.032 1.00 85.06 291 TRP A C 1
ATOM 2362 O O . TRP A 1 291 ? -15.402 -26.143 -6.209 1.00 85.06 291 TRP A O 1
ATOM 2372 N N . GLU A 1 292 ? -15.347 -27.569 -4.487 1.00 75.75 292 GLU A N 1
ATOM 2373 C CA . GLU A 1 292 ? -15.899 -28.707 -5.235 1.00 75.75 292 GLU A CA 1
ATOM 2374 C C . GLU A 1 292 ? -17.304 -28.400 -5.769 1.00 75.75 292 GLU A C 1
ATOM 2376 O O . GLU A 1 292 ? -17.618 -28.696 -6.925 1.00 75.75 292 GLU A O 1
ATOM 2381 N N . LYS A 1 293 ? -18.145 -27.745 -4.960 1.00 76.31 293 LYS A N 1
ATOM 2382 C CA . LYS A 1 293 ? -19.474 -27.294 -5.387 1.00 76.31 293 LYS A CA 1
ATOM 2383 C C . LYS A 1 293 ? -19.384 -26.310 -6.554 1.00 76.31 293 LYS A C 1
ATOM 2385 O O . LYS A 1 293 ? -20.143 -26.442 -7.515 1.00 76.31 293 LYS A O 1
ATOM 2390 N N . GLU A 1 294 ? -18.483 -25.336 -6.485 1.00 78.81 294 GLU A N 1
ATOM 2391 C CA . GLU A 1 294 ? -18.286 -24.349 -7.549 1.00 78.81 294 GLU A CA 1
ATOM 2392 C C . GLU A 1 294 ? -17.733 -24.990 -8.829 1.00 78.81 294 GLU A C 1
ATOM 2394 O O . GLU A 1 294 ? -18.240 -24.732 -9.924 1.00 78.81 294 GLU A O 1
ATOM 2399 N N . PHE A 1 295 ? -16.772 -25.907 -8.692 1.00 84.12 295 PHE A N 1
ATOM 2400 C CA . PHE A 1 295 ? -16.228 -26.688 -9.798 1.00 84.12 295 PHE A CA 1
ATOM 2401 C C . PHE A 1 295 ? -17.322 -27.486 -10.523 1.00 84.12 295 PHE A C 1
ATOM 2403 O O . PHE A 1 295 ? -17.458 -27.387 -11.745 1.00 84.12 295 PHE A O 1
ATOM 2410 N N . VAL A 1 296 ? -18.156 -28.222 -9.779 1.00 76.81 296 VAL A N 1
ATOM 2411 C CA . VAL A 1 296 ? -19.266 -29.007 -10.345 1.00 76.81 296 VAL A CA 1
ATOM 2412 C C . VAL A 1 296 ? -20.284 -28.110 -11.051 1.00 76.81 296 VAL A C 1
ATOM 2414 O O . VAL A 1 296 ? -20.746 -28.449 -12.142 1.00 76.81 296 VAL A O 1
ATOM 2417 N N . LEU A 1 297 ? -20.622 -26.954 -10.470 1.00 77.88 297 LEU A N 1
ATOM 2418 C CA . LEU A 1 297 ? -21.531 -25.992 -11.099 1.00 77.88 297 LEU A CA 1
ATOM 2419 C C . LEU A 1 297 ? -20.969 -25.452 -12.422 1.00 77.88 297 LEU A C 1
ATOM 2421 O O . LEU A 1 297 ? -21.716 -25.330 -13.396 1.00 77.88 297 LEU A O 1
ATOM 2425 N N . ASN A 1 298 ? -19.666 -25.174 -12.480 1.00 81.00 298 ASN A N 1
ATOM 2426 C CA . ASN A 1 298 ? -19.000 -24.686 -13.686 1.00 81.00 298 ASN A CA 1
ATOM 2427 C C . ASN A 1 298 ? -18.961 -25.757 -14.792 1.00 81.00 298 ASN A C 1
ATOM 2429 O O . ASN A 1 298 ? -19.333 -25.493 -15.936 1.00 81.00 298 ASN A O 1
ATOM 2433 N N . GLU A 1 299 ? -18.603 -26.998 -14.454 1.00 84.56 299 GLU A N 1
ATOM 2434 C CA . GLU A 1 299 ? -18.627 -28.111 -15.412 1.00 84.56 299 GLU A CA 1
ATOM 2435 C C . GLU A 1 299 ? -20.045 -28.399 -15.927 1.00 84.56 299 GLU A C 1
ATOM 2437 O O . GLU A 1 299 ? -20.250 -28.608 -17.127 1.00 84.56 299 GLU A O 1
ATOM 2442 N N . TYR A 1 300 ? -21.055 -28.319 -15.057 1.00 79.25 300 TYR A N 1
ATOM 2443 C CA . TYR A 1 300 ? -22.453 -28.445 -15.464 1.00 79.25 300 TYR A CA 1
ATOM 2444 C C . TYR A 1 300 ? -22.883 -27.321 -16.424 1.00 79.25 300 TYR A C 1
ATOM 2446 O O . TYR A 1 300 ? -23.569 -27.582 -17.417 1.00 79.25 300 TYR A O 1
ATOM 2454 N N . ALA A 1 301 ? -22.445 -26.080 -16.183 1.00 80.25 301 ALA A N 1
ATOM 2455 C CA . ALA A 1 301 ? -22.707 -24.949 -17.074 1.00 80.25 301 ALA A CA 1
ATOM 2456 C C . ALA A 1 301 ? -22.084 -25.153 -18.467 1.00 80.25 301 ALA A C 1
ATOM 2458 O O . ALA A 1 301 ? -22.781 -24.986 -19.474 1.00 80.25 301 ALA A O 1
ATOM 2459 N N . LYS A 1 302 ? -20.823 -25.608 -18.538 1.00 85.69 302 LYS A N 1
ATOM 2460 C CA . LYS A 1 302 ? -20.154 -25.958 -19.806 1.00 85.69 302 LYS A CA 1
ATOM 2461 C C . LYS A 1 302 ? -20.909 -27.047 -20.564 1.00 85.69 302 LYS A C 1
ATOM 2463 O O . LYS A 1 302 ? -21.102 -26.947 -21.777 1.00 85.69 302 LYS A O 1
ATOM 2468 N N . LEU A 1 303 ? -21.377 -28.076 -19.856 1.00 84.12 303 LEU A N 1
ATOM 2469 C CA . LEU A 1 303 ? -22.133 -29.174 -20.456 1.00 84.12 303 LEU A CA 1
ATOM 2470 C C . LEU A 1 303 ? -23.471 -28.687 -21.038 1.00 84.12 303 LEU A C 1
ATOM 2472 O O . LEU A 1 303 ? -23.834 -29.049 -22.159 1.00 84.12 303 LEU A O 1
ATOM 2476 N N . LEU A 1 304 ? -24.186 -27.817 -20.316 1.00 82.56 304 LEU A N 1
ATOM 2477 C CA . LEU A 1 304 ? -25.417 -27.188 -20.805 1.00 82.56 304 LEU A CA 1
ATOM 2478 C C . LEU A 1 304 ? -25.176 -26.338 -22.058 1.00 82.56 304 LEU A C 1
ATOM 2480 O O . LEU A 1 304 ? -26.007 -26.334 -22.972 1.00 82.56 304 LEU A O 1
ATOM 2484 N N . GLU A 1 305 ? -24.054 -25.626 -22.124 1.00 86.62 305 GLU A N 1
ATOM 2485 C CA . GLU A 1 305 ? -23.682 -24.818 -23.282 1.00 86.62 305 GLU A CA 1
ATOM 2486 C C . GLU A 1 305 ? -23.319 -25.682 -24.498 1.00 86.62 305 GLU A C 1
ATOM 2488 O O . GLU A 1 305 ? -23.806 -25.431 -25.606 1.00 86.62 305 GLU A O 1
ATOM 2493 N N . ALA A 1 306 ? -22.589 -26.781 -24.288 1.00 83.94 306 ALA A N 1
ATOM 2494 C CA . ALA A 1 306 ? -22.325 -27.781 -25.320 1.00 83.94 306 ALA A CA 1
ATOM 2495 C C . ALA A 1 306 ? -23.624 -28.408 -25.863 1.00 83.94 306 ALA A C 1
ATOM 2497 O O . ALA A 1 306 ? -23.801 -28.507 -27.080 1.00 83.94 306 ALA A O 1
ATOM 2498 N N . ILE A 1 307 ? -24.576 -28.759 -24.987 1.00 85.06 307 ILE A N 1
ATOM 2499 C CA . ILE A 1 307 ? -25.900 -29.271 -25.384 1.00 85.06 307 ILE A CA 1
ATOM 2500 C C . ILE A 1 307 ? -26.668 -28.226 -26.206 1.00 85.06 307 ILE A C 1
ATOM 2502 O O . ILE A 1 307 ? -27.257 -28.563 -27.239 1.00 85.06 307 ILE A O 1
ATOM 2506 N N . LYS A 1 308 ? -26.657 -26.949 -25.792 1.00 86.69 308 LYS A N 1
ATOM 2507 C CA . LYS A 1 308 ? -27.283 -25.852 -26.553 1.00 86.69 308 LYS A CA 1
ATOM 2508 C C . LYS A 1 308 ? -26.661 -25.708 -27.943 1.00 86.69 308 LYS A C 1
ATOM 2510 O O . LYS A 1 308 ? -27.403 -25.639 -28.924 1.00 86.69 308 LYS A O 1
ATOM 2515 N N . SER A 1 309 ? -25.331 -25.710 -28.034 1.00 86.31 309 SER A N 1
ATOM 2516 C CA . SER A 1 309 ? -24.590 -25.615 -29.297 1.00 86.31 309 SER A CA 1
ATOM 2517 C C . SER A 1 309 ? -24.899 -26.793 -30.229 1.00 86.31 309 SER A C 1
ATOM 2519 O O . SER A 1 309 ? -25.248 -26.599 -31.397 1.00 86.31 309 SER A O 1
ATOM 2521 N N . TYR A 1 310 ? -24.903 -28.022 -29.699 1.00 89.69 310 TYR A N 1
ATOM 2522 C CA . TYR A 1 310 ? -25.279 -29.216 -30.458 1.00 89.69 310 TYR A CA 1
ATOM 2523 C C . TYR A 1 310 ? -26.719 -29.136 -30.975 1.00 89.69 310 TYR A C 1
ATOM 2525 O O . TYR A 1 310 ? -26.967 -29.394 -32.151 1.00 89.69 310 TYR A O 1
ATOM 2533 N N . LYS A 1 311 ? -27.673 -28.709 -30.136 1.00 86.88 311 LYS A N 1
ATOM 2534 C CA . LYS A 1 311 ? -29.077 -28.535 -30.537 1.00 86.88 311 LYS A CA 1
ATOM 2535 C C . LYS A 1 311 ? -29.225 -27.499 -31.653 1.00 86.88 311 LYS A C 1
ATOM 2537 O O . LYS A 1 311 ? -29.977 -27.730 -32.597 1.00 86.88 311 LYS A O 1
ATOM 2542 N N . GLN A 1 312 ? -28.503 -26.379 -31.580 1.00 89.06 312 GLN A N 1
ATOM 2543 C CA . GLN A 1 312 ? -28.494 -25.365 -32.640 1.00 89.06 312 GLN A CA 1
ATOM 2544 C C . GLN A 1 312 ? -27.926 -25.918 -33.952 1.00 89.06 312 GLN A C 1
ATOM 2546 O O . GLN A 1 312 ? -28.532 -25.721 -35.009 1.00 89.06 312 GLN A O 1
ATOM 2551 N N . LYS A 1 313 ? -26.808 -26.651 -33.884 1.00 89.12 313 LYS A N 1
ATOM 2552 C CA . LYS A 1 313 ? -26.200 -27.313 -35.044 1.00 89.12 313 LYS A CA 1
ATOM 2553 C C . LYS A 1 313 ? -27.149 -28.340 -35.665 1.00 89.12 313 LYS A C 1
ATOM 2555 O O . LYS A 1 313 ? -27.427 -28.258 -36.854 1.00 89.12 313 LYS A O 1
ATOM 2560 N N . PHE A 1 314 ? -27.738 -29.216 -34.854 1.00 89.12 314 PHE A N 1
ATOM 2561 C CA . PHE A 1 314 ? -28.704 -30.220 -35.301 1.00 89.12 314 PHE A CA 1
ATOM 2562 C C . PHE A 1 314 ? -29.921 -29.593 -35.997 1.00 89.12 314 PHE A C 1
ATOM 2564 O O . PHE A 1 314 ? -30.329 -30.042 -37.064 1.00 89.12 314 PHE A O 1
ATOM 2571 N N . VAL A 1 315 ? -30.481 -28.511 -35.440 1.00 88.31 315 VAL A N 1
ATOM 2572 C CA . VAL A 1 315 ? -31.592 -27.773 -36.071 1.00 88.31 315 VAL A CA 1
ATOM 2573 C C . VAL A 1 315 ? -31.171 -27.161 -37.411 1.00 88.31 315 VAL A C 1
ATOM 2575 O O . VAL A 1 315 ? -31.962 -27.160 -38.358 1.00 88.31 315 VAL A O 1
ATOM 2578 N N . LYS A 1 316 ? -29.943 -26.639 -37.514 1.00 88.44 316 LYS A N 1
ATOM 2579 C CA . LYS A 1 316 ? -29.395 -26.088 -38.761 1.00 88.44 316 LYS A CA 1
ATOM 2580 C C . LYS A 1 316 ? -29.226 -27.176 -39.825 1.00 88.44 316 LYS A C 1
ATOM 2582 O O . LYS A 1 316 ? -29.678 -26.978 -40.952 1.00 88.44 316 LYS A O 1
ATOM 2587 N N . ASP A 1 317 ? -28.661 -28.320 -39.450 1.00 87.69 317 ASP A N 1
ATOM 2588 C CA . ASP A 1 317 ? -28.442 -29.463 -40.340 1.00 87.69 317 ASP A CA 1
ATOM 2589 C C . ASP A 1 317 ? -29.780 -30.056 -40.815 1.00 87.69 317 ASP A C 1
ATOM 2591 O O . ASP A 1 317 ? -29.976 -30.274 -42.008 1.00 87.69 317 ASP A O 1
ATOM 2595 N N . MET A 1 318 ? -30.767 -30.196 -39.922 1.00 86.75 318 MET A N 1
ATOM 2596 C CA . MET A 1 318 ? -32.131 -30.619 -40.274 1.00 86.75 318 MET A CA 1
ATOM 2597 C C . MET A 1 318 ? -32.812 -29.672 -41.271 1.00 86.75 318 MET A C 1
ATOM 2599 O O . MET A 1 318 ? -33.461 -30.127 -42.214 1.00 86.75 318 MET A O 1
ATOM 2603 N N . LYS A 1 319 ? -32.663 -28.350 -41.098 1.00 86.38 319 LYS A N 1
ATOM 2604 C CA . LYS A 1 319 ? -33.183 -27.363 -42.062 1.00 86.38 319 LYS A CA 1
ATOM 2605 C C . LYS A 1 319 ? -32.500 -27.486 -43.425 1.00 86.38 319 LYS A C 1
ATOM 2607 O O . LYS A 1 319 ? -33.178 -27.363 -44.442 1.00 86.38 319 LYS A O 1
ATOM 2612 N N . ALA A 1 320 ? -31.190 -27.735 -43.452 1.00 82.56 320 ALA A N 1
ATOM 2613 C CA . ALA A 1 320 ? -30.448 -27.950 -44.691 1.00 82.56 320 ALA A CA 1
ATOM 2614 C C . ALA A 1 320 ? -30.922 -29.220 -45.417 1.00 82.56 320 ALA A C 1
ATOM 2616 O O . ALA A 1 320 ? -31.253 -29.151 -46.598 1.00 82.56 320 ALA A O 1
ATOM 2617 N N . SER A 1 321 ? -31.058 -30.340 -44.701 1.00 82.75 321 SER A N 1
ATOM 2618 C CA . SER A 1 321 ? -31.572 -31.600 -45.254 1.00 82.75 321 SER A CA 1
ATOM 2619 C C . SER A 1 321 ? -33.001 -31.471 -45.780 1.00 82.75 321 SER A C 1
ATOM 2621 O O . SER A 1 321 ? -33.303 -31.965 -46.863 1.00 82.75 321 SER A O 1
ATOM 2623 N N . LYS A 1 322 ? -33.878 -30.752 -45.064 1.00 84.81 322 LYS A N 1
ATOM 2624 C CA . LYS A 1 322 ? -35.242 -30.469 -45.532 1.00 84.81 322 LYS A CA 1
ATOM 2625 C C . LYS A 1 322 ? -35.241 -29.684 -46.848 1.00 84.81 322 LYS A C 1
ATOM 2627 O O . LYS A 1 322 ? -35.973 -30.040 -47.760 1.00 84.81 322 LYS A O 1
ATOM 2632 N N . LYS A 1 323 ? -34.379 -28.670 -46.972 1.00 81.00 323 LYS A N 1
ATOM 2633 C CA . LYS A 1 323 ? -34.246 -27.863 -48.194 1.00 81.00 323 LYS A CA 1
ATOM 2634 C C . LYS A 1 323 ? -33.745 -28.681 -49.392 1.00 81.00 323 LYS A C 1
ATOM 2636 O O . LYS A 1 323 ? -34.147 -28.412 -50.516 1.00 81.00 323 LYS A O 1
ATOM 2641 N N . ILE A 1 324 ? -32.881 -29.671 -49.151 1.00 79.62 324 ILE A N 1
ATOM 2642 C CA . ILE A 1 324 ? -32.436 -30.621 -50.182 1.00 79.62 324 ILE A CA 1
ATOM 2643 C C . ILE A 1 324 ? -33.605 -31.512 -50.618 1.00 79.62 324 ILE A C 1
ATOM 2645 O O . ILE A 1 324 ? -33.835 -31.667 -51.812 1.00 79.62 324 ILE A O 1
ATOM 2649 N N . LEU A 1 325 ? -34.374 -32.059 -49.674 1.00 74.50 325 LEU A N 1
ATOM 2650 C CA . LEU A 1 325 ? -35.538 -32.894 -49.992 1.00 74.50 325 LEU A CA 1
ATOM 2651 C C . LEU A 1 325 ? -36.632 -32.132 -50.751 1.00 74.50 325 LEU A C 1
ATOM 2653 O O . LEU A 1 325 ? -37.252 -32.707 -51.630 1.00 74.50 325 LEU A O 1
ATOM 2657 N N . GLU A 1 326 ? -36.838 -30.846 -50.459 1.00 80.75 326 GLU A N 1
ATOM 2658 C CA . GLU A 1 326 ? -37.779 -29.980 -51.191 1.00 80.75 326 GLU A CA 1
ATOM 2659 C C . GLU A 1 326 ? -37.303 -29.609 -52.612 1.00 80.75 326 GLU A C 1
ATOM 2661 O O . GLU A 1 326 ? -38.060 -29.001 -53.364 1.00 80.75 326 GLU A O 1
ATOM 2666 N N . SER A 1 327 ? -36.058 -29.937 -52.979 1.00 73.56 327 SER A N 1
ATOM 2667 C CA . SER A 1 327 ? -35.499 -29.683 -54.317 1.00 73.56 327 SER A CA 1
ATOM 2668 C C . SER A 1 327 ? -35.567 -30.881 -55.275 1.00 73.56 327 SER A C 1
ATOM 2670 O O . SER A 1 327 ? -35.172 -30.739 -56.433 1.00 73.56 327 SER A O 1
ATOM 2672 N N . PHE A 1 328 ? -36.063 -32.028 -54.798 1.00 63.22 328 PHE A N 1
ATOM 2673 C CA . PHE A 1 328 ? -36.370 -33.224 -55.590 1.00 63.22 328 PHE A CA 1
ATOM 2674 C C . PHE A 1 328 ? -37.870 -33.314 -55.879 1.00 63.22 328 PHE A C 1
ATOM 2676 O O . PHE A 1 328 ? -38.213 -33.791 -56.983 1.00 63.22 328 PHE A O 1
#

Sequence (328 aa):
MEEVPLVSINDIVGFLNEILEDESFSKTDLTSPTAERIQMLYFKLLLEFGFTEKILQPVLDHLGPQGTGIQHSELLQDTDHLDALIVACQYFFSRAYPGSRVTFGLLDLIEPESKRTRQFVSGMRNFYLLCNLQHVNATNVKDEVHASKEKMMAMKNEMNHIIEMLNKTLMDLDQNKLLIVSRLKSDDVKQELGQELDNLKEKFEHRTIQEQEMKRKLAEHEEKNRDIANLFGQVDTVAEKYDKNELQELKMEFDNSTKDFSQEEMKRAELTNKVTLLQEESRDVEGQTAWEKEFVLNEYAKLLEAIKSYKQKFVKDMKASKKILESF

pLDDT: mean 77.42, std 13.14, range [44.06, 96.81]

Organism: Tigriopus californicus (NCBI:txid6832)

Radius of gyration: 43.79 Å; Cα contacts (8 Å, |Δi|>4): 121; chains: 1; bounding box: 77×72×128 Å